Protein AF-K2NUW0-F1 (afdb_monomer)

Organism: NCBI:txid1231190

Solvent-accessible surface area (backbone atoms only — not comparable to full-atom values): 10448 Å² total; per-residue (Å²): 137,86,81,84,81,81,80,78,78,78,76,77,76,72,87,74,73,84,79,44,36,23,33,24,35,34,22,39,35,84,49,99,90,44,66,31,39,37,37,35,30,34,26,73,53,63,48,34,95,58,16,35,25,30,41,38,42,33,52,86,87,50,74,35,29,25,27,47,42,65,50,98,70,89,74,50,40,32,47,43,35,24,36,62,31,72,41,78,84,5,53,86,78,24,41,50,53,40,65,73,78,63,75,59,56,70,69,57,51,50,56,46,50,68,23,27,37,45,44,40,19,45,94,83,71,45,80,52,87,73,67,70,28,74,78,37,75,38,57,49,26,37,34,49,68,38,39,39,56,36,22,54,78,43,30,40,57,41,42,87,51,83,80,49,63,68,52,81,54,82,74,59,67,26,35,57,76,46,66,51,96,58,60,52,78,62,23,33,50

Foldseek 3Di:
DDDDDDDDDDPPPDCPQDKDAQLQWWWWDADPQGIKIKGWAAAPDALDPQARIWMWIDAPVGIFIWDWDADPDDPAIFTFTWEDLADPVCAPPGTDRLQVVPPDDPVVVVVQRVQRGKFQAAPVRDTDRGDRYGPDMHRQKMFSQRNLVCLAPPVSSGYVPPPRHRRHDHRDITGGDDGHPDGDHHGYD

Secondary structure (DSSP, 8-state):
--------------------BGGGEEEEE--TT--EEEEEEEBSS-S-SS-SEEEEEE-SS-EEEEEEEE-SSSS-EEEEEES-TTSGGGTTT-S-BHHHHTT--HHHHHHHHHH-EEEEE-TTSPEE-SPP-TTSBPPSEEE-TTHHHHHHH-GGGGSS-TT---------PEEEEEE-SSPPPPBP-

Radius of gyration: 19.41 Å; Cα contacts (8 Å, |Δi|>4): 425; chains: 1; bounding box: 83×34×37 Å

pLDDT: mean 89.68, std 15.17, range [36.75, 98.81]

Sequence (189 aa):
MVVLLASSGAAAAGEGGLTCPAERAVYRLDSDEGPLEVGFVPSRGRASIASDLYLYLTTVQRTYWFSFSVSNGYSGMTLIPVSDPRAEAARENGPALLLETRRMDEGLINEVLVSLRFYALDEKLGFLFEPPASGMTAPPMVMMPEIGLTLWYEPQALTEDRSADRDPIPRGIFRLTKCLSEARPAAYP

Mean predicted aligned error: 6.74 Å

Nearest PDB structures (foldseek):
  5w51-assembly1_B  TM=3.619E-01  e=7.212E+00  Saccharomyces cerevisiae S288C

Structure (mmCIF, N/CA/C/O backbone):
data_AF-K2NUW0-F1
#
_entry.id   AF-K2NUW0-F1
#
loop_
_atom_site.group_PDB
_atom_site.id
_atom_site.type_symbol
_atom_site.label_atom_id
_atom_site.label_alt_id
_atom_site.label_comp_id
_atom_site.label_asym_id
_atom_site.label_entity_id
_atom_site.label_seq_id
_atom_site.pdbx_PDB_ins_code
_atom_site.Cartn_x
_atom_site.Cartn_y
_atom_site.Cartn_z
_atom_site.occupancy
_atom_site.B_iso_or_equiv
_atom_site.auth_seq_id
_atom_site.auth_comp_id
_atom_site.auth_asym_id
_atom_site.auth_atom_id
_atom_site.pdbx_PDB_model_num
ATOM 1 N N . MET A 1 1 ? -63.164 -10.510 17.941 1.00 43.25 1 MET A N 1
ATOM 2 C CA . MET A 1 1 ? -61.895 -11.262 18.015 1.00 43.25 1 MET A CA 1
ATOM 3 C C . MET A 1 1 ? -60.773 -10.252 17.820 1.00 43.25 1 MET A C 1
ATOM 5 O O . MET A 1 1 ? -60.636 -9.732 16.724 1.00 43.25 1 MET A O 1
ATOM 9 N N . VAL A 1 2 ? -60.107 -9.847 18.903 1.00 36.75 2 VAL A N 1
ATOM 10 C CA . VAL A 1 2 ? -59.060 -8.809 18.893 1.00 36.75 2 VAL A CA 1
ATOM 11 C C . VAL A 1 2 ? -57.720 -9.508 18.698 1.00 36.75 2 VAL A C 1
ATOM 13 O O . VAL A 1 2 ? -57.377 -10.380 19.491 1.00 36.75 2 VAL A O 1
ATOM 16 N N . VAL A 1 3 ? -56.986 -9.158 17.644 1.00 43.03 3 VAL A N 1
ATOM 17 C CA . VAL A 1 3 ? -55.626 -9.657 17.408 1.00 43.03 3 VAL A CA 1
ATOM 18 C C . VAL A 1 3 ? -54.654 -8.578 17.880 1.00 43.03 3 VAL A C 1
ATOM 20 O O . VAL A 1 3 ? -54.551 -7.522 17.261 1.00 43.03 3 VAL A O 1
ATOM 23 N N . LEU A 1 4 ? -53.979 -8.827 19.005 1.00 43.44 4 LEU A N 1
ATOM 24 C CA . LEU A 1 4 ? -52.826 -8.041 19.443 1.00 43.44 4 LEU A CA 1
ATOM 25 C C . LEU A 1 4 ? -51.605 -8.468 18.622 1.00 43.44 4 LEU A C 1
ATOM 27 O O . LEU A 1 4 ? -51.116 -9.586 18.772 1.00 43.44 4 LEU A O 1
ATOM 31 N N . LEU A 1 5 ? -51.106 -7.573 17.772 1.00 48.81 5 LEU A N 1
ATOM 32 C CA . LEU A 1 5 ? -49.791 -7.708 17.154 1.00 48.81 5 LEU A CA 1
ATOM 33 C C . LEU A 1 5 ? -48.755 -7.122 18.117 1.00 48.81 5 LEU A C 1
ATOM 35 O O . LEU A 1 5 ? -48.695 -5.911 18.325 1.00 48.81 5 LEU A O 1
ATOM 39 N N . ALA A 1 6 ? -47.972 -7.999 18.740 1.00 49.16 6 ALA A N 1
ATOM 40 C CA . ALA A 1 6 ? -46.802 -7.616 19.512 1.00 49.16 6 ALA A CA 1
ATOM 41 C C . ALA A 1 6 ? -45.691 -7.179 18.547 1.00 49.16 6 ALA A C 1
ATOM 43 O O . ALA A 1 6 ? -45.128 -7.996 17.821 1.00 49.16 6 ALA A O 1
ATOM 44 N N . SER A 1 7 ? -45.380 -5.885 18.537 1.00 49.28 7 SER A N 1
ATOM 45 C CA . SER A 1 7 ? -44.220 -5.345 17.831 1.00 49.28 7 SER A CA 1
ATOM 46 C C . SER A 1 7 ? -42.958 -5.660 18.632 1.00 49.28 7 SER A C 1
ATOM 48 O O . SER A 1 7 ? -42.633 -4.970 19.597 1.00 49.28 7 SER A O 1
ATOM 50 N N . SER A 1 8 ? -42.246 -6.717 18.253 1.00 50.44 8 SER A N 1
ATOM 51 C CA . SER A 1 8 ? -40.888 -6.964 18.734 1.00 50.44 8 SER A CA 1
ATOM 52 C C . SER A 1 8 ? -39.962 -5.896 18.149 1.00 50.44 8 SER A C 1
ATOM 54 O O . SER A 1 8 ? -39.674 -5.899 16.954 1.00 50.44 8 SER A O 1
ATOM 56 N N . GLY A 1 9 ? -39.525 -4.957 18.988 1.00 43.75 9 GLY A N 1
ATOM 57 C CA . GLY A 1 9 ? -38.481 -4.002 18.638 1.00 43.75 9 GLY A CA 1
ATOM 58 C C . GLY A 1 9 ? -37.179 -4.742 18.352 1.00 43.75 9 GLY A C 1
ATOM 59 O O . GLY A 1 9 ? -36.616 -5.379 19.241 1.00 43.75 9 GLY A O 1
ATOM 60 N N . ALA A 1 10 ? -36.703 -4.659 17.111 1.00 47.41 10 ALA A N 1
ATOM 61 C CA . ALA A 1 10 ? -35.327 -4.988 16.792 1.00 47.41 10 ALA A CA 1
ATOM 62 C C . ALA A 1 10 ? -34.440 -3.954 17.493 1.00 47.41 10 ALA A C 1
ATOM 64 O O . ALA A 1 10 ? -34.464 -2.769 17.158 1.00 47.41 10 ALA A O 1
ATOM 65 N N . ALA A 1 11 ? -33.701 -4.398 18.508 1.00 45.16 11 ALA A N 1
ATOM 66 C CA . ALA A 1 11 ? -32.620 -3.618 19.076 1.00 45.16 11 ALA A CA 1
ATOM 67 C C . ALA A 1 11 ? -31.617 -3.338 17.951 1.00 45.16 11 ALA A C 1
ATOM 69 O O . ALA A 1 11 ? -30.994 -4.260 17.425 1.00 45.16 11 ALA A O 1
ATOM 70 N N . ALA A 1 12 ? -31.500 -2.071 17.557 1.00 43.78 12 ALA A N 1
ATOM 71 C CA . ALA A 1 12 ? -30.399 -1.614 16.733 1.00 43.78 12 ALA A CA 1
ATOM 72 C C . ALA A 1 12 ? -29.106 -1.923 17.498 1.00 43.78 12 ALA A C 1
ATOM 74 O O . ALA A 1 12 ? -28.823 -1.309 18.528 1.00 43.78 12 ALA A O 1
ATOM 75 N N . ALA A 1 13 ? -28.356 -2.920 17.031 1.00 43.59 13 ALA A N 1
ATOM 76 C CA . ALA A 1 13 ? -26.971 -3.085 17.427 1.00 43.59 13 ALA A CA 1
ATOM 77 C C . ALA A 1 13 ? -26.252 -1.804 16.995 1.00 43.59 13 ALA A C 1
ATOM 79 O O . ALA A 1 13 ? -26.152 -1.523 15.803 1.00 43.59 13 ALA A O 1
ATOM 80 N N . GLY A 1 14 ? -25.852 -0.980 17.964 1.00 38.16 14 GLY A N 1
ATOM 81 C CA . GLY A 1 14 ? -25.071 0.215 17.684 1.00 38.16 14 GLY A CA 1
ATOM 82 C C . GLY A 1 14 ? -23.795 -0.169 16.941 1.00 38.16 14 GLY A C 1
ATOM 83 O O . GLY A 1 14 ? -23.121 -1.125 17.330 1.00 38.16 14 GLY A O 1
ATOM 84 N N . GLU A 1 15 ? -23.482 0.573 15.880 1.00 44.72 15 GLU A N 1
ATOM 85 C CA . GLU A 1 15 ? -22.201 0.545 15.173 1.00 44.72 15 GLU A CA 1
ATOM 86 C C . GLU A 1 15 ? -21.086 0.997 16.129 1.00 44.72 15 GLU A C 1
ATOM 88 O O . GLU A 1 15 ? -20.627 2.135 16.112 1.00 44.72 15 GLU A O 1
ATOM 93 N N . GLY A 1 16 ? -20.664 0.111 17.029 1.00 49.59 16 GLY A N 1
ATOM 94 C CA . GLY A 1 16 ? -19.374 0.237 17.686 1.00 49.59 16 GLY A CA 1
ATOM 95 C C . GLY A 1 16 ? -18.311 -0.071 16.643 1.00 49.59 16 GLY A C 1
ATOM 96 O O . GLY A 1 16 ? -18.069 -1.243 16.355 1.00 49.59 16 GLY A O 1
ATOM 97 N N . GLY A 1 17 ? -17.736 0.968 16.034 1.00 70.94 17 GLY A N 1
ATOM 98 C CA . GLY A 1 17 ? -16.669 0.820 15.050 1.00 70.94 17 GLY A CA 1
ATOM 99 C C . GLY A 1 17 ? -15.535 -0.046 15.601 1.00 70.94 17 GLY A C 1
ATOM 100 O O . GLY A 1 17 ? -15.110 0.117 16.749 1.00 70.94 17 GLY A O 1
ATOM 101 N N . LEU A 1 18 ? -15.054 -0.998 14.797 1.00 88.56 18 LEU A N 1
ATOM 102 C CA . LEU A 1 18 ? -13.839 -1.745 15.118 1.00 88.56 18 LEU A CA 1
ATOM 103 C C . LEU A 1 18 ? -12.699 -0.747 15.344 1.00 88.56 18 LEU A C 1
ATOM 105 O O . LEU A 1 18 ? -12.436 0.097 14.495 1.00 88.56 18 LEU A O 1
ATOM 109 N N . THR A 1 19 ? -12.015 -0.857 16.481 1.00 93.88 19 THR A N 1
ATOM 110 C CA . THR A 1 19 ? -10.859 -0.020 16.810 1.00 93.88 19 THR A CA 1
ATOM 111 C C . THR A 1 19 ? -9.715 -0.881 17.327 1.00 93.88 19 THR A C 1
ATOM 113 O O . THR A 1 19 ? -9.902 -1.776 18.156 1.00 93.88 19 THR A O 1
ATOM 116 N N . CYS A 1 20 ? -8.521 -0.645 16.798 1.00 97.44 20 CYS A N 1
ATOM 117 C CA . CYS A 1 20 ? -7.287 -1.294 17.215 1.00 97.44 20 CYS A CA 1
ATOM 118 C C . CYS A 1 20 ? -6.076 -0.457 16.796 1.00 97.44 20 CYS A C 1
ATOM 120 O O . CYS A 1 20 ? -6.223 0.463 15.991 1.00 97.44 20 CYS A O 1
ATOM 122 N N . PRO A 1 21 ? -4.879 -0.777 17.313 1.00 98.44 21 PRO A N 1
ATOM 123 C CA . PRO A 1 21 ? -3.634 -0.270 16.755 1.00 98.44 21 PRO A CA 1
ATOM 124 C C . PRO A 1 21 ? -3.490 -0.599 15.261 1.00 98.44 21 PRO A C 1
ATOM 126 O O . PRO A 1 21 ? -3.925 -1.669 14.820 1.00 98.44 21 PRO A O 1
ATOM 129 N N . ALA A 1 22 ? -2.878 0.303 14.496 1.00 98.38 22 ALA A N 1
ATOM 130 C CA . ALA A 1 22 ? -2.705 0.188 13.050 1.00 98.38 22 ALA A CA 1
ATOM 131 C C . ALA A 1 22 ? -2.061 -1.145 12.639 1.00 98.38 22 ALA A C 1
ATOM 133 O O . ALA A 1 22 ? -2.564 -1.827 11.753 1.00 98.38 22 ALA A O 1
ATOM 134 N N . GLU A 1 23 ? -1.032 -1.608 13.342 1.00 98.44 23 GLU A N 1
ATOM 135 C CA . GLU A 1 23 ? -0.325 -2.867 13.070 1.00 98.44 23 GLU A CA 1
ATOM 136 C C . GLU A 1 23 ? -1.179 -4.142 13.220 1.00 98.44 23 GLU A C 1
ATOM 138 O O . GLU A 1 23 ? -0.747 -5.243 12.869 1.00 98.44 23 GLU A O 1
ATOM 143 N N . ARG A 1 24 ? -2.401 -4.010 13.747 1.00 98.69 24 ARG A N 1
ATOM 144 C CA . ARG A 1 24 ? -3.381 -5.094 13.904 1.00 98.69 24 ARG A CA 1
ATOM 145 C C . ARG A 1 24 ? -4.562 -4.968 12.945 1.00 98.69 24 ARG A C 1
ATOM 147 O O . ARG A 1 24 ? -5.430 -5.842 12.946 1.00 98.69 24 ARG A O 1
ATOM 154 N N . ALA A 1 25 ? -4.628 -3.897 12.165 1.00 98.56 25 ALA A N 1
ATOM 155 C CA . ALA A 1 25 ? -5.755 -3.599 11.303 1.00 98.56 25 ALA A CA 1
ATOM 156 C C . ALA A 1 25 ? -5.748 -4.452 10.028 1.00 98.56 25 ALA A C 1
ATOM 158 O O . ALA A 1 25 ? -4.710 -4.663 9.393 1.00 98.56 25 ALA A O 1
ATOM 159 N N . VAL A 1 26 ? -6.933 -4.927 9.647 1.00 98.56 26 VAL A N 1
ATOM 160 C CA . VAL A 1 26 ? -7.183 -5.623 8.384 1.00 98.56 26 VAL A CA 1
ATOM 161 C C . VAL A 1 26 ? -8.339 -4.940 7.674 1.00 98.56 26 VAL A C 1
ATOM 163 O O . VAL A 1 26 ? -9.478 -4.913 8.159 1.00 98.56 26 VAL A O 1
ATOM 166 N N . TYR A 1 27 ? -8.033 -4.406 6.502 1.00 98.62 27 TYR A N 1
ATOM 167 C CA . TYR A 1 27 ? -8.972 -3.706 5.653 1.00 98.62 27 TYR A CA 1
ATOM 168 C C . TYR A 1 27 ? -9.345 -4.558 4.460 1.00 98.62 27 TYR A C 1
ATOM 170 O O . TYR A 1 27 ? -8.492 -5.250 3.908 1.00 98.62 27 TYR A O 1
ATOM 178 N N . ARG A 1 28 ? -10.605 -4.486 4.037 1.00 98.12 28 ARG A N 1
ATOM 179 C CA . ARG A 1 28 ? -11.078 -5.231 2.870 1.00 98.12 28 ARG A CA 1
ATOM 180 C C . ARG A 1 28 ? -11.863 -4.345 1.921 1.00 98.12 28 ARG A C 1
ATOM 182 O O . ARG A 1 28 ? -12.530 -3.401 2.349 1.00 98.12 28 ARG A O 1
ATOM 189 N N . LEU A 1 29 ? -11.765 -4.687 0.645 1.00 97.38 29 LEU A N 1
ATOM 190 C CA . LEU A 1 29 ? -12.597 -4.184 -0.437 1.00 97.38 29 LEU A CA 1
ATOM 191 C C . LEU A 1 29 ? -13.042 -5.395 -1.256 1.00 97.38 29 LEU A C 1
ATOM 193 O O . LEU A 1 29 ? -12.203 -6.142 -1.757 1.00 97.38 29 LEU A O 1
ATOM 197 N N . ASP A 1 30 ? -14.349 -5.601 -1.368 1.00 94.38 30 ASP A N 1
ATOM 198 C CA . ASP A 1 30 ? -14.883 -6.648 -2.233 1.00 94.38 30 ASP A CA 1
ATOM 199 C C . ASP A 1 30 ? -14.779 -6.210 -3.701 1.00 94.38 30 ASP A C 1
ATOM 201 O O . ASP A 1 30 ? -15.009 -5.044 -4.034 1.00 94.38 30 ASP A O 1
ATOM 205 N N . SER A 1 31 ? -14.416 -7.147 -4.576 1.00 92.31 31 SER A N 1
ATOM 206 C CA . SER A 1 31 ? -14.362 -6.950 -6.025 1.00 92.31 31 SER A CA 1
ATOM 207 C C . SER A 1 31 ? -14.942 -8.162 -6.747 1.00 92.31 31 SER A C 1
ATOM 209 O O . SER A 1 31 ? -15.069 -9.235 -6.151 1.00 92.31 31 SER A O 1
ATOM 211 N N . ASP A 1 32 ? -15.254 -8.001 -8.032 1.00 89.06 32 ASP A N 1
ATOM 212 C CA . ASP A 1 32 ? -15.805 -9.076 -8.864 1.00 89.06 32 ASP A CA 1
ATOM 213 C C . ASP A 1 32 ? -14.844 -10.270 -9.002 1.00 89.06 32 ASP A C 1
ATOM 215 O O . ASP A 1 32 ? -15.286 -11.409 -9.146 1.00 89.06 32 ASP A O 1
ATOM 219 N N . GLU A 1 33 ? -13.531 -10.030 -8.922 1.00 87.69 33 GLU A N 1
ATOM 220 C CA . GLU A 1 33 ? -12.507 -11.077 -9.031 1.00 87.69 33 GLU A CA 1
ATOM 221 C C . GLU A 1 33 ? -12.228 -11.770 -7.689 1.00 87.69 33 GLU A C 1
ATOM 223 O O . GLU A 1 33 ? -11.743 -12.902 -7.654 1.00 87.69 33 GLU A O 1
ATOM 228 N N . GLY A 1 34 ? -12.565 -11.119 -6.575 1.00 90.94 34 GLY A N 1
ATOM 229 C CA . GLY A 1 34 ? -12.348 -11.626 -5.226 1.00 90.94 34 GLY A CA 1
ATOM 230 C C . GLY A 1 34 ? -12.068 -10.518 -4.208 1.00 90.94 34 GLY A C 1
ATOM 231 O O . GLY A 1 34 ? -11.953 -9.341 -4.557 1.00 90.94 34 GLY A O 1
ATOM 232 N N . PRO A 1 35 ? -11.972 -10.862 -2.916 1.00 93.75 35 PRO A N 1
ATOM 233 C CA . PRO A 1 35 ? -11.705 -9.874 -1.886 1.00 93.75 35 PRO A CA 1
ATOM 234 C C . PRO A 1 35 ? -10.257 -9.386 -1.958 1.00 93.75 35 PRO A C 1
ATOM 236 O O . PRO A 1 35 ? -9.320 -10.184 -1.979 1.00 93.75 35 PRO A O 1
ATOM 2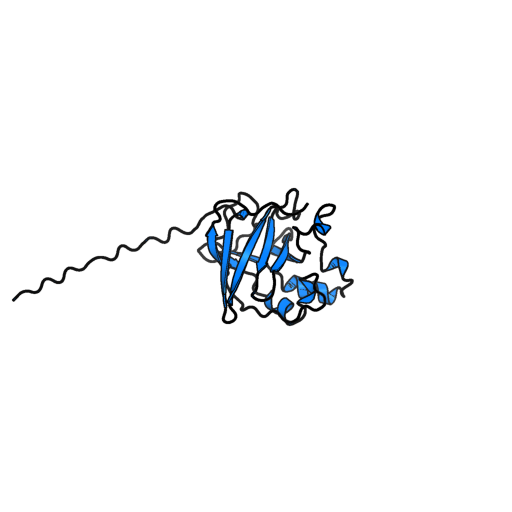39 N N . LEU A 1 36 ? -10.088 -8.071 -1.906 1.00 98.06 36 LEU A N 1
ATOM 240 C CA . LEU A 1 36 ? -8.797 -7.413 -1.759 1.00 98.06 36 LEU A CA 1
ATOM 241 C C . LEU A 1 36 ? -8.550 -7.117 -0.283 1.00 98.06 36 LEU A C 1
ATOM 243 O O . LEU A 1 36 ? -9.480 -6.763 0.449 1.00 98.06 36 LEU A O 1
ATOM 247 N N . GLU A 1 37 ? -7.301 -7.230 0.157 1.00 98.56 37 GLU A N 1
ATOM 248 C CA . GLU A 1 37 ? -6.925 -7.005 1.552 1.00 98.56 37 GLU A CA 1
ATOM 249 C C . GLU A 1 37 ? -5.778 -6.007 1.666 1.00 98.56 37 GLU A C 1
ATOM 251 O O . GLU A 1 37 ? -4.773 -6.115 0.967 1.00 98.56 37 GLU A O 1
ATOM 256 N N . VAL A 1 38 ? -5.912 -5.068 2.597 1.00 98.81 38 VAL A N 1
ATOM 257 C CA . VAL A 1 38 ? -4.826 -4.189 3.027 1.00 98.81 38 VAL A CA 1
ATOM 258 C C . VAL A 1 38 ? -4.576 -4.387 4.508 1.00 98.81 38 VAL A C 1
ATOM 260 O O . VAL A 1 38 ? -5.500 -4.581 5.299 1.00 98.81 38 VAL A O 1
ATOM 263 N N . GLY A 1 39 ? 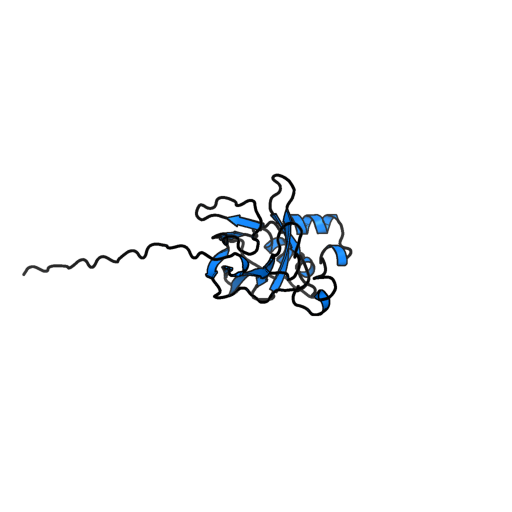-3.320 -4.292 4.909 1.00 98.62 39 GLY A N 1
ATOM 264 C CA . GLY A 1 39 ? -2.973 -4.155 6.310 1.00 98.62 39 GLY A CA 1
ATOM 265 C C . GLY A 1 39 ? -1.533 -3.726 6.480 1.00 98.62 39 GLY A C 1
ATOM 266 O O . GLY A 1 39 ? -0.857 -3.340 5.525 1.00 98.62 39 GLY A O 1
ATOM 267 N N . PHE A 1 40 ? -1.075 -3.819 7.721 1.00 98.56 40 PHE A N 1
ATOM 268 C CA . PHE A 1 40 ? 0.221 -3.298 8.114 1.00 98.56 40 PHE A CA 1
ATOM 269 C C . PHE A 1 40 ? 1.091 -4.365 8.770 1.00 98.56 40 PHE A C 1
ATOM 271 O O . PHE A 1 40 ? 0.589 -5.310 9.385 1.00 98.56 40 PHE A O 1
ATOM 278 N N . VAL A 1 41 ? 2.405 -4.219 8.620 1.00 98.50 41 VAL A N 1
ATOM 279 C CA . VAL A 1 41 ? 3.413 -5.064 9.267 1.00 98.50 41 VAL A CA 1
A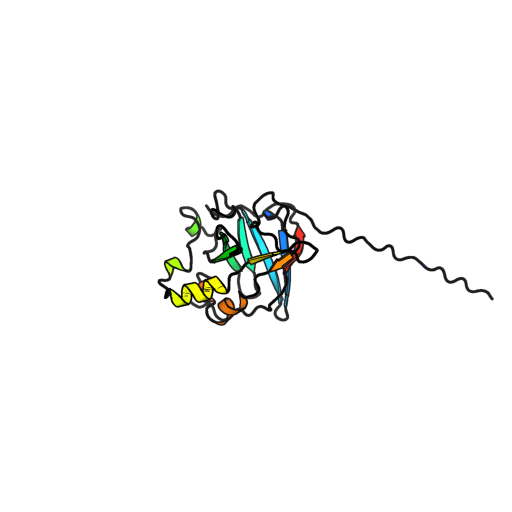TOM 280 C C . VAL A 1 41 ? 4.481 -4.168 9.893 1.00 98.50 41 VAL A C 1
ATOM 282 O O . VAL A 1 41 ? 5.056 -3.354 9.171 1.00 98.50 41 VAL A O 1
ATOM 285 N N . PRO A 1 42 ? 4.780 -4.310 11.197 1.00 98.25 42 PRO A N 1
ATOM 286 C CA . PRO A 1 42 ? 5.878 -3.581 11.828 1.00 98.25 42 PRO A CA 1
ATOM 287 C C . PRO A 1 42 ? 7.237 -3.913 11.210 1.00 98.25 42 PRO A C 1
ATOM 289 O O . PRO A 1 42 ? 7.478 -5.062 10.846 1.00 98.25 42 PRO A O 1
ATOM 292 N N . SER A 1 43 ? 8.145 -2.945 11.147 1.00 97.44 43 SER A N 1
ATOM 293 C CA . SER A 1 43 ? 9.587 -3.183 10.975 1.00 97.44 43 SER A CA 1
ATOM 294 C C . SER A 1 43 ? 10.225 -3.451 12.343 1.00 97.44 43 SER A C 1
ATOM 296 O O . SER A 1 43 ? 9.734 -2.944 13.352 1.00 97.44 43 SER A O 1
ATOM 298 N N . ARG A 1 44 ? 11.324 -4.212 12.429 1.00 95.56 44 ARG A N 1
ATOM 299 C CA . ARG A 1 44 ? 12.092 -4.309 13.694 1.00 95.56 44 ARG A CA 1
ATOM 300 C C . ARG A 1 44 ? 12.967 -3.066 13.920 1.00 95.56 44 ARG A C 1
ATOM 302 O O . ARG A 1 44 ? 13.309 -2.758 15.058 1.00 95.56 44 ARG A O 1
ATOM 309 N N . GLY A 1 45 ? 13.319 -2.364 12.848 1.00 89.88 45 GLY A N 1
ATOM 310 C CA . GLY A 1 45 ? 13.888 -1.025 12.796 1.00 89.88 45 GLY A CA 1
ATOM 311 C C . GLY A 1 45 ? 12.844 0.005 12.355 1.00 89.88 45 GLY A C 1
ATOM 312 O O . GLY A 1 45 ? 11.773 0.109 12.946 1.00 89.88 45 GLY A O 1
ATOM 313 N N . ARG A 1 46 ? 13.152 0.794 11.320 1.00 87.69 46 ARG A N 1
ATOM 314 C CA . ARG A 1 46 ? 12.195 1.718 10.689 1.00 87.69 46 ARG A CA 1
ATOM 315 C C . ARG A 1 46 ? 11.960 1.319 9.237 1.00 87.69 46 ARG A C 1
ATOM 317 O O . ARG A 1 46 ? 12.922 1.231 8.481 1.00 87.69 46 ARG A O 1
ATOM 324 N N . ALA A 1 47 ? 10.690 1.201 8.849 1.00 94.56 47 ALA A N 1
ATOM 325 C CA . ALA A 1 47 ? 10.293 1.016 7.453 1.00 94.56 47 ALA A CA 1
ATOM 326 C C . ALA A 1 47 ? 10.569 2.271 6.602 1.00 94.56 47 ALA A C 1
ATOM 328 O O . ALA A 1 47 ? 10.895 2.184 5.422 1.00 94.56 47 ALA A O 1
ATOM 329 N N . SER A 1 48 ? 10.427 3.456 7.200 1.00 94.62 48 SER A N 1
ATOM 330 C CA . SER A 1 48 ? 10.730 4.751 6.587 1.00 94.62 48 SER A CA 1
ATOM 331 C C . SER A 1 48 ? 10.915 5.827 7.664 1.00 94.62 48 SER A C 1
ATOM 333 O O . SER A 1 48 ? 10.740 5.584 8.860 1.00 94.62 48 SER A O 1
ATOM 335 N N . ILE A 1 49 ? 11.231 7.059 7.254 1.00 92.00 49 ILE A N 1
ATOM 336 C CA . ILE A 1 49 ? 11.181 8.202 8.176 1.00 92.00 49 ILE A CA 1
ATOM 337 C C . ILE A 1 49 ? 9.745 8.534 8.613 1.00 92.00 49 ILE A C 1
ATOM 339 O O . ILE A 1 49 ? 9.562 9.057 9.711 1.00 92.00 49 ILE A O 1
ATOM 343 N N . ALA A 1 50 ? 8.757 8.209 7.773 1.00 93.31 50 ALA A N 1
ATOM 344 C CA . ALA A 1 50 ? 7.356 8.576 7.937 1.00 93.31 50 ALA A CA 1
ATOM 345 C C . ALA A 1 50 ? 6.588 7.605 8.847 1.00 93.31 50 ALA A C 1
ATOM 347 O O . ALA A 1 50 ? 5.727 8.025 9.607 1.00 93.31 50 ALA A O 1
ATOM 348 N N . SER A 1 51 ? 6.900 6.311 8.774 1.00 95.69 51 SER A N 1
ATOM 349 C CA . SER A 1 51 ? 6.249 5.256 9.552 1.00 95.69 51 SER A CA 1
ATOM 350 C C . SER A 1 51 ? 7.206 4.091 9.812 1.00 95.69 51 SER A C 1
ATOM 352 O O . SER A 1 51 ? 8.097 3.803 9.005 1.00 95.69 51 SER A O 1
ATOM 354 N N . ASP A 1 52 ? 7.008 3.416 10.942 1.00 97.44 52 ASP A N 1
ATOM 355 C CA . ASP A 1 52 ? 7.635 2.143 11.296 1.00 97.44 52 ASP A CA 1
ATOM 356 C C . ASP A 1 52 ? 6.861 0.919 10.763 1.00 97.44 52 ASP A C 1
ATOM 358 O O . ASP A 1 52 ? 7.286 -0.216 10.981 1.00 97.44 52 ASP A O 1
ATOM 362 N N . LEU A 1 53 ? 5.765 1.137 10.029 1.00 98.44 53 LEU A N 1
ATOM 363 C CA . LEU A 1 53 ? 4.958 0.105 9.382 1.00 98.44 53 LEU A CA 1
ATOM 364 C C . LEU A 1 53 ? 5.219 0.041 7.873 1.00 98.44 53 LEU A C 1
ATOM 366 O O . LEU A 1 53 ? 5.271 1.062 7.184 1.00 98.44 53 LEU A O 1
ATOM 370 N N . TYR A 1 54 ? 5.273 -1.179 7.344 1.00 98.75 54 TYR A N 1
ATOM 371 C CA . TYR A 1 54 ? 5.032 -1.447 5.929 1.00 98.75 54 TYR A CA 1
ATOM 372 C C . TYR A 1 54 ? 3.538 -1.653 5.688 1.00 98.75 54 TYR A C 1
ATOM 374 O O . TYR A 1 54 ? 2.857 -2.282 6.502 1.00 98.75 54 TYR A O 1
ATOM 382 N N . LEU A 1 55 ? 3.040 -1.182 4.547 1.00 98.81 55 LEU A N 1
ATOM 383 C CA . LEU A 1 55 ? 1.717 -1.535 4.037 1.00 98.81 55 LEU A CA 1
ATOM 384 C C . LEU A 1 55 ? 1.849 -2.736 3.099 1.00 98.81 55 LEU A C 1
ATOM 386 O O . LEU A 1 55 ? 2.736 -2.756 2.244 1.00 98.81 55 LEU A O 1
ATOM 390 N N . TYR A 1 56 ? 0.939 -3.702 3.221 1.00 98.81 56 TYR A N 1
ATOM 391 C CA . TYR A 1 56 ? 0.712 -4.699 2.176 1.00 98.81 56 TYR A CA 1
ATOM 392 C C . TYR A 1 56 ? -0.648 -4.502 1.516 1.00 98.81 56 TYR A C 1
ATOM 394 O O . TYR A 1 56 ? -1.628 -4.172 2.185 1.00 98.81 56 TYR A O 1
ATOM 402 N N . LEU A 1 57 ? -0.699 -4.760 0.213 1.00 98.69 57 LEU A N 1
ATOM 403 C CA . LEU A 1 57 ? -1.924 -4.933 -0.562 1.00 98.69 57 LEU A CA 1
ATOM 404 C C . LEU A 1 57 ? -1.903 -6.343 -1.142 1.00 98.69 57 LEU A C 1
ATOM 406 O O . LEU A 1 57 ? -1.003 -6.673 -1.904 1.00 98.69 57 LEU A O 1
ATOM 410 N N . THR A 1 58 ? -2.880 -7.170 -0.788 1.00 98.50 58 THR A N 1
ATOM 411 C CA . THR A 1 58 ? -3.075 -8.492 -1.389 1.00 98.50 58 THR A CA 1
ATOM 412 C C . THR A 1 58 ? -4.256 -8.443 -2.342 1.00 98.50 58 THR A C 1
ATOM 414 O O . THR A 1 58 ? -5.377 -8.129 -1.935 1.00 98.50 58 THR A O 1
ATOM 417 N N . THR A 1 59 ? -3.979 -8.751 -3.602 1.00 97.38 59 THR A N 1
ATOM 418 C CA . THR A 1 59 ? -4.965 -8.992 -4.653 1.00 97.38 59 THR A CA 1
ATOM 419 C C . THR A 1 59 ? -5.215 -10.492 -4.791 1.00 97.38 59 THR A C 1
ATOM 421 O O . THR A 1 59 ? -4.662 -11.311 -4.051 1.00 97.38 59 THR A O 1
ATOM 424 N N . VAL A 1 60 ? -6.038 -10.873 -5.766 1.00 94.00 60 VAL A N 1
ATOM 425 C CA . VAL A 1 60 ? -6.227 -12.283 -6.131 1.00 94.00 60 VAL A CA 1
ATOM 426 C C . VAL A 1 60 ? -4.987 -12.891 -6.786 1.00 94.00 60 VAL A C 1
ATOM 428 O O . VAL A 1 60 ? -4.8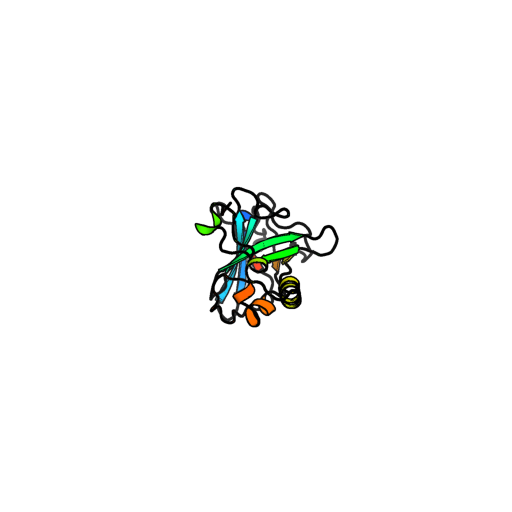29 -14.111 -6.762 1.00 94.00 60 VAL A O 1
ATOM 431 N N . GLN A 1 61 ? -4.100 -12.063 -7.349 1.00 94.75 61 GLN A N 1
ATOM 432 C CA . GLN A 1 61 ? -2.898 -12.532 -8.032 1.00 94.75 61 GLN A CA 1
ATOM 433 C C . GLN A 1 61 ? -1.670 -12.541 -7.124 1.00 94.75 61 GLN A C 1
ATOM 435 O O . GLN A 1 61 ? -0.878 -13.483 -7.193 1.00 94.75 61 GLN A O 1
ATOM 440 N N . ARG A 1 62 ? -1.464 -11.496 -6.308 1.00 96.19 62 ARG A N 1
ATOM 441 C CA . ARG A 1 62 ? -0.231 -11.347 -5.521 1.00 96.19 62 ARG A CA 1
ATOM 442 C C . ARG A 1 62 ? -0.345 -10.373 -4.351 1.00 96.19 62 ARG A C 1
ATOM 444 O O . ARG A 1 62 ? -1.335 -9.672 -4.173 1.00 96.19 62 ARG A O 1
ATOM 451 N N . THR A 1 63 ? 0.720 -10.321 -3.556 1.00 98.25 63 THR A N 1
ATOM 452 C CA . THR A 1 63 ? 0.900 -9.322 -2.500 1.00 98.25 63 THR A CA 1
ATOM 453 C C . THR A 1 63 ? 1.970 -8.313 -2.906 1.00 98.25 63 THR A C 1
ATOM 455 O O . THR A 1 63 ? 3.082 -8.689 -3.277 1.00 98.25 63 THR A O 1
ATOM 458 N N . TYR A 1 64 ? 1.632 -7.035 -2.787 1.00 98.62 64 TYR A N 1
ATOM 459 C CA . TYR A 1 64 ? 2.504 -5.887 -3.001 1.00 98.62 64 TYR A CA 1
ATOM 460 C C . TYR A 1 64 ? 2.868 -5.248 -1.664 1.00 98.62 64 TYR A C 1
ATOM 462 O O . TYR A 1 64 ? 2.053 -5.254 -0.737 1.00 98.62 64 TYR A O 1
ATOM 470 N N . TRP A 1 65 ? 4.066 -4.673 -1.579 1.00 98.75 65 TRP A N 1
ATOM 471 C CA . TRP A 1 65 ? 4.605 -4.087 -0.354 1.00 98.75 65 TRP A CA 1
ATOM 472 C C . TRP A 1 65 ? 5.034 -2.648 -0.571 1.00 98.75 65 TRP A C 1
ATOM 474 O O . TRP A 1 65 ? 5.597 -2.299 -1.610 1.00 98.75 65 TRP A O 1
ATOM 484 N N . PHE A 1 66 ? 4.782 -1.817 0.435 1.00 98.69 66 PHE A N 1
ATOM 485 C CA . PHE A 1 66 ? 5.065 -0.394 0.366 1.00 98.69 66 PHE A CA 1
ATOM 486 C C . PHE A 1 66 ? 5.596 0.140 1.689 1.00 98.69 66 PHE A C 1
ATOM 488 O O . PHE A 1 66 ? 5.143 -0.259 2.764 1.00 98.69 66 PHE A O 1
ATOM 495 N N . SER A 1 67 ? 6.512 1.098 1.601 1.00 98.00 67 SER A N 1
ATOM 496 C CA . SER A 1 67 ? 6.812 2.022 2.693 1.00 98.00 67 SER A CA 1
ATOM 497 C C . SER A 1 67 ? 6.096 3.357 2.469 1.00 98.00 67 SER A C 1
ATOM 499 O O . SER A 1 67 ? 5.615 3.655 1.371 1.00 98.00 67 SER A O 1
ATOM 501 N N . PHE A 1 68 ? 5.996 4.164 3.524 1.00 96.69 68 PHE A N 1
ATOM 502 C CA . PHE A 1 68 ? 5.379 5.484 3.455 1.00 96.69 68 PHE A CA 1
ATOM 503 C C . PHE A 1 68 ? 6.411 6.571 3.160 1.00 96.69 68 PHE A C 1
ATOM 505 O O . PHE A 1 68 ? 7.496 6.609 3.737 1.00 96.69 68 PHE A O 1
ATOM 512 N N . SER A 1 69 ? 6.025 7.514 2.309 1.00 94.00 69 SER A N 1
ATOM 513 C CA . SER A 1 69 ? 6.702 8.792 2.142 1.00 94.00 69 SER A CA 1
ATOM 514 C C . SER A 1 69 ? 5.696 9.919 2.334 1.00 94.00 69 SER A C 1
ATOM 516 O O . SER A 1 69 ? 4.577 9.867 1.818 1.00 94.00 69 SER A O 1
ATOM 518 N N . VAL A 1 70 ? 6.093 10.939 3.088 1.00 90.19 70 VAL A N 1
ATOM 519 C CA . VAL A 1 70 ? 5.303 12.151 3.304 1.00 90.19 70 VAL A CA 1
ATOM 520 C C . VAL A 1 70 ? 6.101 13.349 2.826 1.00 90.19 70 VAL A C 1
ATOM 522 O O . VAL A 1 70 ? 7.302 13.460 3.067 1.00 90.19 70 VAL A O 1
ATOM 525 N N . SER A 1 71 ? 5.432 14.257 2.126 1.00 78.56 71 SER A N 1
ATOM 526 C CA . SER A 1 71 ? 6.014 15.559 1.822 1.00 78.56 71 SER A CA 1
ATOM 527 C C . SER A 1 71 ? 5.783 16.483 3.012 1.00 78.56 71 SER A C 1
ATOM 529 O O . SER A 1 71 ? 4.665 16.552 3.518 1.00 78.56 71 SER A O 1
ATOM 531 N N . ASN A 1 72 ? 6.815 17.214 3.439 1.00 60.94 72 ASN A N 1
ATOM 532 C CA . ASN A 1 72 ? 6.698 18.239 4.479 1.00 60.94 72 ASN A CA 1
ATOM 533 C C . ASN A 1 72 ? 5.800 19.389 3.971 1.00 60.94 72 ASN A C 1
ATOM 535 O O . ASN A 1 72 ? 6.291 20.352 3.385 1.00 60.94 72 ASN A O 1
ATOM 539 N N . GLY A 1 73 ? 4.478 19.264 4.124 1.00 63.28 73 GLY A N 1
ATOM 540 C CA . GLY A 1 73 ? 3.487 20.219 3.621 1.00 63.28 73 GLY A CA 1
ATOM 541 C C . GLY A 1 73 ? 2.137 19.568 3.289 1.00 63.28 73 GLY A C 1
ATOM 542 O O . GLY A 1 73 ? 1.727 18.604 3.921 1.00 63.28 73 GLY A O 1
ATOM 543 N N . TYR A 1 74 ? 1.441 20.088 2.272 1.00 61.06 74 TYR A N 1
ATOM 544 C CA . TYR A 1 74 ? 0.091 19.648 1.865 1.00 61.06 74 TYR A CA 1
ATOM 545 C C . TYR A 1 74 ? 0.069 18.488 0.850 1.00 61.06 74 TYR A C 1
ATOM 547 O O . TYR A 1 74 ? -0.990 18.141 0.333 1.00 61.06 74 TYR A O 1
ATOM 555 N N . SER A 1 75 ? 1.218 17.889 0.522 1.00 62.22 75 SER A N 1
ATOM 556 C CA . SER A 1 75 ? 1.343 16.963 -0.621 1.00 62.22 75 SER A CA 1
ATOM 557 C C . SER A 1 75 ? 0.897 15.517 -0.342 1.00 62.22 75 SER A C 1
ATOM 559 O O . SER A 1 75 ? 1.093 14.652 -1.197 1.00 62.22 75 SER A O 1
ATOM 561 N N . GLY A 1 76 ? 0.276 15.253 0.813 1.00 83.31 76 GLY A N 1
ATOM 562 C CA . GLY A 1 76 ? -0.302 13.955 1.177 1.00 83.31 76 GLY A CA 1
ATOM 563 C C . GLY A 1 76 ? 0.721 12.834 1.398 1.00 83.31 76 GLY A C 1
ATOM 564 O O . GLY A 1 76 ? 1.933 13.056 1.391 1.00 83.31 76 GLY A O 1
ATOM 565 N N . MET A 1 77 ? 0.204 11.619 1.597 1.00 93.25 77 MET A N 1
ATOM 566 C CA . MET A 1 77 ? 0.994 10.398 1.767 1.00 93.25 77 MET A CA 1
ATOM 567 C C . MET A 1 77 ? 1.146 9.677 0.423 1.00 93.25 77 MET A C 1
ATOM 569 O O . MET A 1 77 ? 0.174 9.495 -0.317 1.00 93.25 77 MET A O 1
ATOM 573 N N . THR A 1 78 ? 2.363 9.242 0.119 1.00 95.38 78 THR A N 1
ATOM 574 C CA . THR A 1 78 ? 2.692 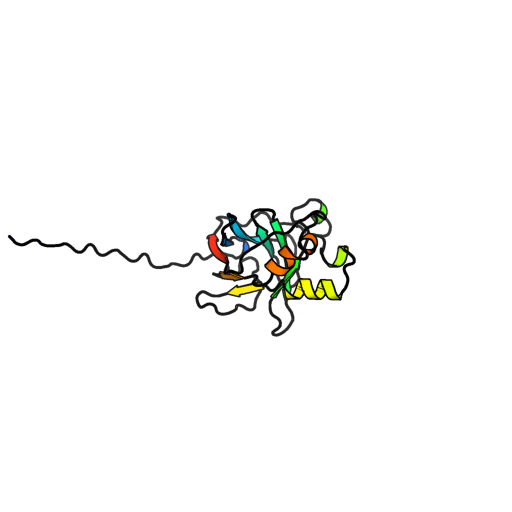8.435 -1.060 1.00 95.38 78 THR A CA 1
ATOM 575 C C . THR A 1 78 ? 3.238 7.088 -0.612 1.00 95.38 78 THR A C 1
ATOM 577 O O . THR A 1 78 ? 4.025 7.013 0.331 1.00 95.38 78 THR A O 1
ATOM 580 N N . LEU A 1 79 ? 2.835 6.029 -1.303 1.00 97.62 79 LEU A N 1
ATOM 581 C CA . LEU A 1 79 ? 3.388 4.694 -1.139 1.00 97.62 79 LEU A CA 1
ATOM 582 C C . LEU A 1 79 ? 4.606 4.530 -2.043 1.00 97.62 79 LEU A C 1
ATOM 584 O O . LEU A 1 79 ? 4.534 4.778 -3.246 1.00 97.62 79 LEU A O 1
ATOM 588 N N . ILE A 1 80 ? 5.719 4.095 -1.464 1.00 97.12 80 ILE A N 1
ATOM 589 C CA . ILE A 1 80 ? 6.935 3.755 -2.201 1.00 97.12 80 ILE A CA 1
ATOM 590 C C . ILE A 1 80 ? 7.003 2.232 -2.297 1.00 97.12 80 ILE A C 1
ATOM 592 O O . ILE A 1 80 ? 7.021 1.578 -1.253 1.00 97.12 80 ILE A O 1
ATOM 596 N N . PRO A 1 81 ? 7.010 1.645 -3.505 1.00 97.88 81 PRO A N 1
ATOM 597 C CA . PRO A 1 81 ? 7.000 0.200 -3.649 1.00 97.88 81 PRO A CA 1
ATOM 598 C C . PRO A 1 81 ? 8.354 -0.393 -3.257 1.00 97.88 81 PRO A C 1
ATOM 600 O O . PRO A 1 81 ? 9.417 0.086 -3.672 1.00 97.88 81 PRO A O 1
ATOM 603 N N . VAL A 1 82 ? 8.297 -1.461 -2.468 1.00 98.19 82 VAL A N 1
ATOM 604 C CA . VAL A 1 82 ? 9.464 -2.178 -1.952 1.00 98.19 82 VAL A CA 1
ATOM 605 C C . VAL A 1 82 ? 9.336 -3.682 -2.207 1.00 98.19 82 VAL A C 1
ATOM 607 O O . VAL A 1 82 ? 8.238 -4.186 -2.443 1.00 98.19 82 VAL A O 1
ATOM 610 N N . SER A 1 83 ? 10.452 -4.415 -2.189 1.00 97.88 83 SER A N 1
ATOM 611 C CA . SER A 1 83 ? 10.426 -5.889 -2.175 1.00 97.88 83 SER A CA 1
ATOM 612 C C . SER A 1 83 ? 9.742 -6.431 -0.909 1.00 97.88 83 SER A C 1
ATOM 614 O O . SER A 1 83 ? 9.519 -5.672 0.034 1.00 97.88 83 SER A O 1
ATOM 616 N N . ASP A 1 84 ? 9.439 -7.738 -0.832 1.00 98.06 84 ASP A N 1
ATOM 617 C CA . ASP A 1 84 ? 8.846 -8.309 0.395 1.00 98.06 84 ASP A CA 1
ATOM 618 C C . ASP A 1 84 ? 9.795 -8.077 1.592 1.00 98.06 84 ASP A C 1
ATOM 620 O O . ASP A 1 84 ? 10.897 -8.637 1.621 1.00 98.06 84 ASP A O 1
ATOM 624 N N . PRO A 1 85 ? 9.397 -7.276 2.601 1.00 98.12 85 PRO A N 1
ATOM 625 C CA . PRO A 1 85 ? 10.258 -6.925 3.726 1.00 98.12 85 PRO A CA 1
ATOM 626 C C . PRO A 1 85 ? 10.493 -8.103 4.674 1.00 98.12 85 PRO A C 1
ATOM 628 O O . PRO A 1 85 ? 11.301 -8.017 5.592 1.00 98.12 85 PRO A O 1
ATOM 631 N N . ARG A 1 86 ? 9.793 -9.224 4.491 1.00 97.44 86 ARG A N 1
ATOM 632 C CA . ARG A 1 86 ? 9.963 -10.443 5.290 1.00 97.44 86 ARG A CA 1
ATOM 633 C C . ARG A 1 86 ? 10.873 -11.459 4.605 1.00 97.44 86 ARG A C 1
ATOM 635 O O . ARG A 1 86 ? 11.203 -12.469 5.224 1.00 97.44 86 ARG A O 1
ATOM 642 N N . ALA A 1 87 ? 11.254 -11.228 3.348 1.00 97.19 87 ALA A N 1
ATOM 643 C CA . ALA A 1 87 ? 12.169 -12.104 2.631 1.00 97.19 87 ALA A CA 1
ATOM 644 C C . ALA A 1 87 ? 13.563 -12.087 3.277 1.00 97.19 87 ALA A C 1
ATOM 646 O O . ALA A 1 87 ? 14.006 -11.066 3.800 1.00 97.19 87 ALA A O 1
ATOM 647 N N . GLU A 1 88 ? 14.296 -13.201 3.193 1.00 95.62 88 GLU A N 1
ATOM 648 C CA . GLU A 1 88 ? 15.651 -13.290 3.763 1.00 95.62 88 GLU A CA 1
ATOM 649 C C . GLU A 1 88 ? 16.608 -12.265 3.132 1.00 95.62 88 GLU A C 1
ATOM 651 O O . GLU A 1 88 ? 17.477 -11.732 3.815 1.00 95.62 88 GLU A O 1
ATOM 656 N N . ALA A 1 89 ? 16.404 -11.914 1.857 1.00 94.81 89 ALA A N 1
ATOM 657 C CA . ALA A 1 89 ? 17.173 -10.873 1.177 1.00 94.81 89 ALA A CA 1
ATOM 658 C C . ALA A 1 89 ? 17.039 -9.486 1.839 1.00 94.81 89 ALA A C 1
ATOM 660 O O . ALA A 1 89 ? 17.963 -8.681 1.750 1.00 94.81 89 ALA A O 1
ATOM 661 N N . ALA A 1 90 ? 15.929 -9.219 2.539 1.00 96.31 90 ALA A N 1
ATOM 662 C CA . ALA A 1 90 ? 15.704 -7.967 3.256 1.00 96.31 90 ALA A CA 1
ATOM 663 C C . ALA A 1 90 ? 16.390 -7.925 4.633 1.00 96.31 90 ALA A C 1
ATOM 665 O O . ALA A 1 90 ? 16.419 -6.880 5.274 1.00 96.31 90 ALA A O 1
ATOM 666 N N . ARG A 1 91 ? 16.948 -9.043 5.115 1.00 94.94 91 ARG A N 1
ATOM 667 C CA . ARG A 1 91 ? 17.428 -9.174 6.497 1.00 94.94 91 ARG A CA 1
ATOM 668 C C . ARG A 1 91 ? 18.548 -8.212 6.870 1.00 94.94 91 ARG A C 1
ATOM 670 O O . ARG A 1 91 ? 18.570 -7.722 7.994 1.00 94.94 91 ARG A O 1
ATOM 677 N N . GLU A 1 92 ? 19.499 -8.008 5.967 1.00 91.44 92 GLU A N 1
ATOM 678 C CA . GLU A 1 92 ? 20.700 -7.220 6.254 1.00 91.44 92 GLU A CA 1
ATOM 679 C C . GLU A 1 92 ? 20.468 -5.723 6.034 1.00 91.44 92 GLU A C 1
ATOM 681 O O . GLU A 1 92 ? 20.850 -4.912 6.872 1.00 91.44 92 GLU A O 1
ATOM 686 N N . ASN A 1 93 ? 19.808 -5.364 4.929 1.00 90.88 93 ASN A N 1
ATOM 687 C CA . ASN A 1 93 ? 19.726 -3.980 4.453 1.00 90.88 93 ASN A CA 1
ATOM 688 C C . ASN A 1 93 ? 18.290 -3.441 4.351 1.00 90.88 93 ASN A C 1
ATOM 690 O O . ASN A 1 93 ? 18.089 -2.325 3.878 1.00 90.88 93 ASN A O 1
ATOM 694 N N . GLY A 1 94 ? 17.293 -4.213 4.784 1.00 95.25 94 GLY A N 1
ATOM 695 C CA . GLY A 1 94 ? 15.890 -3.935 4.499 1.00 95.25 94 GLY A CA 1
ATOM 696 C C . GLY A 1 94 ? 15.480 -4.313 3.072 1.00 95.25 94 GLY A C 1
ATOM 697 O O . GLY A 1 94 ? 16.306 -4.777 2.279 1.00 95.25 94 GLY A O 1
ATOM 698 N N . PRO A 1 95 ? 14.187 -4.164 2.737 1.00 97.25 95 PRO A N 1
ATOM 699 C CA . PRO A 1 95 ? 13.692 -4.432 1.394 1.00 97.25 95 PRO A CA 1
ATOM 700 C C . PRO A 1 95 ? 14.264 -3.441 0.372 1.00 97.25 95 PRO A C 1
ATOM 702 O O . PRO A 1 95 ? 14.514 -2.274 0.671 1.00 97.25 95 PRO A O 1
ATOM 705 N N . ALA A 1 96 ? 14.422 -3.895 -0.868 1.00 95.56 96 ALA A N 1
ATOM 706 C CA . ALA A 1 96 ? 14.877 -3.062 -1.970 1.00 95.56 96 ALA A CA 1
ATOM 707 C C . ALA A 1 96 ? 13.799 -2.053 -2.392 1.00 95.56 96 ALA A C 1
ATOM 709 O O . ALA A 1 96 ? 12.632 -2.415 -2.546 1.00 95.56 96 ALA A O 1
ATOM 710 N N . LEU A 1 97 ? 14.201 -0.808 -2.668 1.00 94.56 97 LEU A N 1
ATOM 711 C CA . LEU A 1 97 ? 13.344 0.199 -3.300 1.00 94.56 97 LEU A CA 1
ATOM 712 C C . LEU A 1 97 ? 13.176 -0.147 -4.789 1.00 94.56 97 LEU A C 1
ATOM 714 O O . LEU A 1 97 ? 14.133 -0.106 -5.572 1.00 94.56 97 LEU A O 1
ATOM 718 N N . LEU A 1 98 ? 11.962 -0.526 -5.199 1.00 94.88 98 LEU A N 1
ATOM 719 C CA . LEU A 1 98 ? 11.747 -1.129 -6.521 1.00 94.88 98 LEU A CA 1
ATOM 720 C C . LEU A 1 98 ? 11.908 -0.133 -7.674 1.00 94.88 98 LEU A C 1
ATOM 722 O O . LEU A 1 98 ? 12.348 -0.530 -8.750 1.00 94.88 98 LEU A O 1
ATOM 726 N N . LEU A 1 99 ? 11.610 1.150 -7.455 1.00 91.38 99 LEU A N 1
ATOM 727 C CA . LEU A 1 99 ? 11.755 2.180 -8.492 1.00 91.38 99 LEU A CA 1
ATOM 728 C C . LEU A 1 99 ? 13.219 2.585 -8.714 1.00 91.38 99 LEU A C 1
ATOM 730 O O . LEU A 1 99 ? 13.616 2.851 -9.845 1.00 91.38 99 LEU A O 1
ATOM 734 N N . GLU A 1 100 ? 14.048 2.568 -7.667 1.00 85.12 100 GLU A N 1
ATOM 735 C CA . GLU A 1 100 ? 15.470 2.932 -7.768 1.00 85.12 100 GLU A CA 1
ATOM 736 C C . GLU A 1 100 ? 16.301 1.819 -8.417 1.00 85.12 100 GLU A C 1
ATOM 738 O O . GLU A 1 100 ? 17.173 2.059 -9.254 1.00 85.12 100 GLU A O 1
ATOM 743 N N . THR A 1 101 ? 16.009 0.567 -8.067 1.00 76.62 101 THR A N 1
ATOM 744 C CA . THR A 1 101 ? 16.802 -0.591 -8.508 1.00 76.62 101 THR A CA 1
ATOM 745 C C . THR A 1 101 ? 16.606 -0.955 -9.980 1.00 76.62 101 THR A C 1
ATOM 747 O O . THR A 1 101 ? 17.422 -1.682 -10.553 1.00 76.62 101 THR A O 1
ATOM 750 N N . ARG A 1 102 ? 15.553 -0.446 -10.628 1.00 72.69 102 ARG A N 1
ATOM 751 C CA . ARG A 1 102 ? 15.162 -0.853 -11.987 1.00 72.69 102 ARG A CA 1
ATOM 752 C C . ARG A 1 102 ? 15.720 -0.002 -13.115 1.00 72.69 102 ARG A C 1
ATOM 754 O O . ARG A 1 102 ? 15.530 -0.383 -14.266 1.00 72.69 102 ARG A O 1
ATOM 761 N N . ARG A 1 103 ? 16.423 1.098 -12.817 1.00 72.12 103 ARG A N 1
ATOM 762 C CA . ARG A 1 103 ? 16.879 2.068 -13.836 1.00 72.12 103 ARG A CA 1
ATOM 763 C C . ARG A 1 103 ? 15.736 2.502 -14.765 1.00 72.12 103 ARG A C 1
ATOM 765 O O . ARG A 1 103 ? 15.906 2.552 -15.982 1.00 72.12 103 ARG A O 1
ATOM 772 N N . MET A 1 104 ? 14.558 2.732 -14.189 1.00 78.38 104 MET A N 1
ATOM 773 C CA . MET A 1 104 ? 13.410 3.241 -14.935 1.00 78.38 104 MET A CA 1
ATOM 774 C C . MET A 1 104 ? 13.665 4.690 -15.354 1.00 78.38 104 MET A C 1
ATOM 776 O O . MET A 1 104 ? 14.426 5.405 -14.702 1.00 78.38 104 MET A O 1
ATOM 780 N N . ASP A 1 105 ? 13.029 5.103 -16.448 1.00 87.25 105 ASP A N 1
ATOM 781 C CA . ASP A 1 105 ? 13.013 6.504 -16.860 1.00 87.25 105 ASP A CA 1
ATOM 782 C C . ASP A 1 105 ? 12.373 7.381 -15.769 1.00 87.25 105 ASP A C 1
ATOM 784 O O . ASP A 1 105 ? 11.391 6.980 -15.140 1.00 87.25 105 ASP A O 1
ATOM 788 N N . GLU A 1 106 ? 12.920 8.577 -15.537 1.00 87.06 106 GLU A N 1
ATOM 789 C CA . GLU A 1 106 ? 12.428 9.484 -14.491 1.00 87.06 106 GLU A CA 1
ATOM 790 C C . GLU A 1 106 ? 10.975 9.920 -14.729 1.00 87.06 106 GLU A C 1
ATOM 792 O O . GLU A 1 106 ? 10.215 10.081 -13.772 1.00 87.06 106 GLU A O 1
ATOM 797 N N . GLY A 1 107 ? 10.563 10.086 -15.989 1.00 88.25 107 GLY A N 1
ATOM 798 C CA . GLY A 1 107 ? 9.179 10.381 -16.351 1.00 88.25 107 GLY A CA 1
ATOM 799 C C . GLY A 1 107 ? 8.245 9.259 -15.912 1.00 88.25 107 GLY A C 1
ATOM 800 O O . GLY A 1 107 ? 7.262 9.513 -15.217 1.00 88.25 107 GLY A O 1
ATOM 801 N N . LEU A 1 108 ? 8.619 8.014 -16.206 1.00 88.19 108 LEU A N 1
ATOM 802 C CA . LEU A 1 108 ? 7.854 6.835 -15.800 1.00 88.19 108 LEU A CA 1
ATOM 803 C C . LEU A 1 108 ? 7.799 6.666 -14.273 1.00 88.19 108 LEU A C 1
ATOM 805 O O . LEU A 1 108 ? 6.748 6.348 -13.722 1.00 88.19 108 LEU A O 1
ATOM 809 N N . ILE A 1 109 ? 8.907 6.917 -13.566 1.00 91.19 109 ILE A N 1
ATOM 810 C CA . ILE A 1 109 ? 8.930 6.899 -12.093 1.00 91.19 109 ILE A CA 1
ATOM 811 C C . ILE A 1 109 ? 7.921 7.908 -11.534 1.00 91.19 109 ILE A C 1
ATOM 813 O O . ILE A 1 109 ? 7.161 7.580 -10.621 1.00 91.19 109 ILE A O 1
ATOM 817 N N . ASN A 1 110 ? 7.883 9.121 -12.086 1.00 90.56 110 ASN A N 1
ATOM 818 C CA . ASN A 1 110 ? 6.945 10.151 -11.649 1.00 90.56 110 ASN A CA 1
ATOM 819 C C . ASN A 1 110 ? 5.488 9.761 -11.927 1.00 90.56 110 ASN A C 1
ATOM 821 O O . ASN A 1 110 ? 4.637 9.954 -11.058 1.00 90.56 110 ASN A O 1
ATOM 825 N N . GLU A 1 111 ? 5.198 9.178 -13.091 1.00 90.62 111 GLU A N 1
ATOM 826 C CA . GLU A 1 111 ? 3.863 8.666 -13.421 1.00 90.62 111 GLU A CA 1
ATOM 827 C C . GLU A 1 111 ? 3.408 7.591 -12.427 1.00 90.62 111 GLU A C 1
ATOM 829 O O . GLU A 1 111 ? 2.305 7.683 -11.875 1.00 90.62 111 GLU A O 1
ATOM 834 N N . VAL A 1 112 ? 4.285 6.629 -12.115 1.00 94.06 112 VAL A N 1
ATOM 835 C CA . VAL A 1 112 ? 4.015 5.607 -11.098 1.00 94.06 112 VAL A CA 1
ATOM 836 C C . VAL A 1 112 ? 3.739 6.270 -9.749 1.00 94.06 112 VAL A C 1
ATOM 838 O O . VAL A 1 112 ? 2.671 6.058 -9.178 1.00 94.06 112 VAL A O 1
ATOM 841 N N . LEU A 1 113 ? 4.629 7.131 -9.249 1.00 93.50 113 LEU A N 1
ATOM 842 C CA . LEU A 1 113 ? 4.491 7.757 -7.927 1.00 93.50 113 LEU A CA 1
ATOM 843 C C . LEU A 1 113 ? 3.223 8.612 -7.782 1.00 93.50 113 LEU A C 1
ATOM 845 O O . LEU A 1 113 ? 2.630 8.652 -6.702 1.00 93.50 113 LEU A O 1
ATOM 849 N N . VAL A 1 114 ? 2.773 9.273 -8.852 1.00 91.81 114 VAL A N 1
ATOM 850 C CA . VAL A 1 114 ? 1.513 10.035 -8.848 1.00 91.81 114 VAL A CA 1
ATOM 851 C C . VAL A 1 114 ? 0.304 9.121 -8.641 1.00 91.81 114 VAL A C 1
ATOM 853 O O . VAL A 1 114 ? -0.655 9.532 -7.989 1.00 91.81 114 VAL A O 1
ATOM 856 N N . SER A 1 115 ? 0.356 7.880 -9.125 1.00 95.06 115 SER A N 1
ATOM 857 C CA . SER A 1 115 ? -0.720 6.899 -8.941 1.00 95.06 115 SER A CA 1
ATOM 858 C C . SER A 1 115 ? -0.731 6.235 -7.552 1.00 95.06 115 SER A C 1
ATOM 860 O O . SER A 1 115 ? -1.744 5.683 -7.122 1.00 95.06 115 SER A O 1
ATOM 862 N N . LEU A 1 116 ? 0.377 6.314 -6.810 1.00 96.38 116 LEU A N 1
ATOM 863 C CA . LEU A 1 116 ? 0.577 5.619 -5.533 1.00 96.38 116 LEU A CA 1
ATOM 864 C C . LEU A 1 116 ? 0.203 6.473 -4.313 1.00 96.38 116 LEU A C 1
ATOM 866 O O . LEU A 1 116 ? 0.823 6.385 -3.252 1.00 96.38 116 LEU A O 1
ATOM 870 N N . ARG A 1 117 ? -0.819 7.324 -4.437 1.00 95.19 117 ARG A N 1
ATOM 871 C CA . ARG A 1 117 ? -1.326 8.104 -3.299 1.00 95.19 117 ARG A CA 1
ATOM 872 C C . ARG A 1 117 ? -2.066 7.214 -2.316 1.00 95.19 117 ARG A C 1
ATOM 874 O O . ARG A 1 117 ? -2.860 6.368 -2.717 1.00 95.19 117 ARG A O 1
ATOM 881 N N . PHE A 1 118 ? -1.834 7.459 -1.032 1.00 96.75 118 PHE A N 1
ATOM 882 C CA . PHE A 1 118 ? -2.543 6.813 0.062 1.00 96.75 118 PHE A CA 1
ATOM 883 C C . PHE A 1 118 ? -3.343 7.841 0.847 1.00 96.75 118 PHE A C 1
ATOM 885 O O . PHE A 1 118 ? -2.829 8.897 1.220 1.00 96.75 118 PHE A O 1
ATOM 892 N N . TYR A 1 119 ? -4.593 7.505 1.135 1.00 96.31 119 TYR A N 1
ATOM 893 C CA . TYR A 1 119 ? -5.467 8.308 1.972 1.00 96.31 119 TYR A CA 1
ATOM 894 C C . TYR A 1 119 ? -5.955 7.477 3.148 1.00 96.31 119 TYR A C 1
ATOM 896 O O . TYR A 1 119 ? -6.607 6.454 2.957 1.00 96.31 119 TYR A O 1
ATOM 904 N N . ALA A 1 120 ? -5.666 7.942 4.360 1.00 96.19 120 ALA A N 1
ATOM 905 C CA . ALA A 1 120 ? -6.339 7.492 5.566 1.00 96.19 120 ALA A CA 1
ATOM 906 C C . ALA A 1 120 ? -7.542 8.404 5.821 1.00 96.19 120 ALA A C 1
ATOM 908 O O . ALA A 1 120 ? -7.436 9.623 5.680 1.00 96.19 120 ALA A O 1
ATOM 909 N N . LEU A 1 121 ? -8.680 7.813 6.173 1.00 96.38 121 LEU A N 1
ATOM 910 C CA . LEU A 1 121 ? -9.943 8.518 6.343 1.00 96.38 121 LEU A CA 1
ATOM 911 C C . LEU A 1 121 ? -10.555 8.206 7.709 1.00 96.38 121 LEU A C 1
ATOM 913 O O . LEU A 1 121 ? -10.546 7.052 8.146 1.00 96.38 121 LEU A O 1
ATOM 917 N N . ASP A 1 122 ? -11.119 9.226 8.351 1.00 95.19 122 ASP A N 1
ATOM 918 C CA . ASP A 1 122 ? -11.975 9.062 9.526 1.00 95.19 122 ASP A CA 1
ATOM 919 C C . ASP A 1 122 ? -13.384 8.565 9.148 1.00 95.19 122 ASP A C 1
ATOM 921 O O . ASP A 1 122 ? -13.729 8.438 7.973 1.00 95.19 122 ASP A O 1
ATOM 925 N N . GLU A 1 123 ? -14.235 8.298 10.142 1.00 93.94 123 GLU A N 1
ATOM 926 C CA . GLU A 1 123 ? -15.608 7.796 9.945 1.00 93.94 123 GLU A CA 1
ATOM 927 C C . GLU A 1 123 ? -16.505 8.733 9.114 1.00 93.94 123 GLU A C 1
ATOM 929 O O . GLU A 1 123 ? -17.505 8.293 8.547 1.00 93.94 123 GLU A O 1
ATOM 934 N N . LYS A 1 124 ? -16.149 10.018 9.011 1.00 95.62 124 LYS A N 1
ATOM 935 C CA . LYS A 1 124 ? -16.870 11.054 8.259 1.00 95.62 124 LYS A CA 1
ATOM 936 C C . LYS A 1 124 ? -16.252 11.319 6.885 1.00 95.62 124 LYS A C 1
ATOM 938 O O . LYS A 1 124 ? -16.644 12.286 6.234 1.00 95.62 124 LYS A O 1
ATOM 943 N N . LEU A 1 125 ? -15.324 10.467 6.438 1.00 94.94 125 LEU A N 1
ATOM 944 C CA . LEU A 1 125 ? -14.560 10.624 5.195 1.00 94.94 125 LEU A CA 1
ATOM 945 C C . LEU A 1 125 ? -13.637 11.856 5.199 1.00 94.94 125 LEU A C 1
ATOM 947 O O . LEU A 1 125 ? -13.246 12.345 4.139 1.00 94.94 125 LEU A O 1
ATOM 951 N N . GLY A 1 126 ? -13.276 12.357 6.381 1.00 95.12 126 GLY A N 1
ATOM 952 C CA . GLY A 1 126 ? -12.241 13.367 6.550 1.00 95.12 126 GLY A CA 1
ATOM 953 C C . GLY A 1 126 ? -10.852 12.759 6.369 1.00 95.12 126 GLY A C 1
ATOM 954 O O . GLY A 1 126 ? -10.579 11.670 6.870 1.00 95.12 126 GLY A O 1
ATOM 955 N N . PHE A 1 127 ? -9.966 13.460 5.659 1.00 93.25 127 PHE A N 1
ATOM 956 C CA . PHE A 1 127 ? -8.586 13.016 5.459 1.00 93.25 127 PHE A CA 1
ATOM 957 C C . PHE A 1 127 ? -7.763 13.155 6.738 1.00 93.25 127 PHE A C 1
ATOM 959 O O . PHE A 1 127 ? -7.709 14.223 7.348 1.00 93.25 127 PHE A O 1
ATOM 966 N N . LEU A 1 128 ? -7.078 12.074 7.098 1.00 92.38 128 LEU A N 1
ATOM 967 C CA . LEU A 1 128 ? -6.031 12.065 8.108 1.00 92.38 128 LEU A CA 1
ATOM 968 C C . LEU A 1 128 ? -4.687 12.344 7.426 1.00 92.38 128 LEU A C 1
ATOM 970 O O . LEU A 1 128 ? -4.434 11.872 6.317 1.00 92.38 128 LEU A O 1
ATOM 974 N N . PHE A 1 129 ? -3.836 13.129 8.085 1.00 87.81 129 PHE A N 1
ATOM 975 C CA . PHE A 1 129 ? -2.589 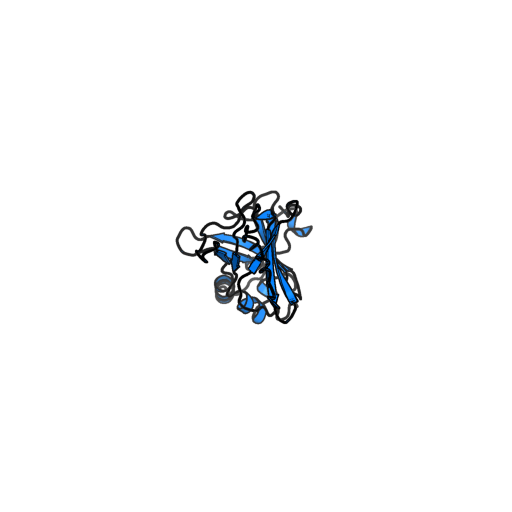13.631 7.492 1.00 87.81 129 PHE A CA 1
ATOM 976 C C . PHE A 1 129 ? -1.349 12.836 7.898 1.00 87.81 129 PHE A C 1
ATOM 978 O O . PHE A 1 129 ? -0.340 12.894 7.199 1.00 87.81 129 PHE A O 1
ATOM 985 N N . GLU A 1 130 ? -1.434 12.085 8.995 1.00 89.69 130 GLU A N 1
ATOM 986 C CA . GLU A 1 130 ? -0.336 11.254 9.479 1.00 89.69 130 GLU A CA 1
ATOM 987 C C . GLU A 1 130 ? -0.442 9.837 8.902 1.00 89.69 130 GLU A C 1
ATOM 989 O O . GLU A 1 130 ? -1.538 9.257 8.898 1.00 89.69 130 GLU A O 1
ATOM 994 N N . PRO A 1 131 ? 0.674 9.248 8.438 1.00 93.00 131 PRO A N 1
ATOM 995 C CA . PRO A 1 131 ? 0.698 7.850 8.049 1.00 93.00 131 PRO A CA 1
ATOM 996 C C . PRO A 1 131 ? 0.431 6.958 9.270 1.00 93.00 131 PRO A C 1
ATOM 998 O O . PRO A 1 131 ? 0.844 7.289 10.383 1.00 93.00 131 PRO A O 1
ATOM 1001 N N . PRO A 1 132 ? -0.229 5.802 9.089 1.00 96.12 132 PRO A N 1
ATOM 1002 C CA . PRO A 1 132 ? -0.383 4.832 10.165 1.00 96.12 132 PRO A CA 1
ATOM 1003 C C . PRO A 1 132 ? 0.983 4.401 10.711 1.00 96.12 132 PRO A C 1
ATOM 1005 O O . PRO A 1 132 ? 1.870 4.056 9.930 1.00 96.12 132 PRO A O 1
ATOM 1008 N N . ALA A 1 133 ? 1.139 4.387 12.034 1.00 96.81 133 ALA A N 1
ATOM 1009 C CA . ALA A 1 133 ? 2.340 3.928 12.736 1.00 96.81 133 ALA A CA 1
ATOM 1010 C C . ALA A 1 133 ? 1.963 3.023 13.920 1.00 96.81 133 ALA A C 1
ATOM 1012 O O . ALA A 1 133 ? 0.812 3.044 14.374 1.00 96.81 133 ALA A O 1
ATOM 1013 N N . SER A 1 134 ? 2.909 2.222 14.417 1.00 97.19 134 SER A N 1
ATOM 1014 C CA . SER A 1 134 ? 2.633 1.264 15.496 1.00 97.19 134 SER A CA 1
ATOM 1015 C C . SER A 1 134 ? 2.060 1.951 16.736 1.00 97.19 134 SER A C 1
ATOM 1017 O O . SER A 1 134 ? 2.528 3.009 17.162 1.00 97.19 134 SER A O 1
ATOM 1019 N N . GLY A 1 135 ? 1.039 1.347 17.342 1.00 97.12 135 GLY A N 1
ATOM 1020 C CA . GLY A 1 135 ? 0.376 1.873 18.536 1.00 97.12 135 GLY A CA 1
ATOM 1021 C C . GLY A 1 135 ? -0.589 3.036 18.280 1.00 97.12 135 GLY A C 1
ATOM 1022 O O . GLY A 1 135 ? -1.391 3.348 19.163 1.00 97.12 135 GLY A O 1
ATOM 1023 N N . MET A 1 136 ? -0.580 3.651 17.091 1.00 96.94 136 MET A N 1
ATOM 1024 C CA . MET A 1 136 ? -1.613 4.612 16.699 1.00 96.94 136 MET A CA 1
ATOM 1025 C C . MET A 1 136 ? -2.919 3.890 16.384 1.00 96.94 136 MET A C 1
ATOM 1027 O O . MET A 1 136 ? -2.915 2.783 15.848 1.00 96.94 136 MET A O 1
ATOM 1031 N N . THR A 1 137 ? -4.049 4.535 16.665 1.00 97.56 137 THR A N 1
ATOM 1032 C CA . THR A 1 137 ? -5.360 4.020 16.261 1.00 97.56 137 THR A CA 1
ATOM 1033 C C . THR A 1 137 ? -5.419 3.861 14.744 1.00 97.56 137 THR A C 1
ATOM 1035 O O . THR A 1 137 ? -5.128 4.795 13.997 1.00 97.56 137 THR A O 1
ATOM 1038 N N . ALA A 1 138 ? -5.826 2.678 14.298 1.00 98.12 138 ALA A N 1
ATOM 1039 C CA . ALA A 1 138 ? -6.062 2.372 12.902 1.00 98.12 138 ALA A CA 1
ATOM 1040 C C . ALA A 1 138 ? -7.124 3.322 12.317 1.00 98.12 138 ALA A C 1
ATOM 1042 O O . ALA A 1 138 ? -8.207 3.443 12.900 1.00 98.12 138 ALA A O 1
ATOM 1043 N N . PRO A 1 139 ? -6.871 3.962 11.160 1.00 97.38 139 PRO A N 1
ATOM 1044 C CA . PRO A 1 139 ? -7.917 4.671 10.435 1.00 97.38 139 PRO A CA 1
ATOM 1045 C C . PRO A 1 139 ? -9.105 3.735 10.170 1.00 97.38 139 PRO A C 1
ATOM 1047 O O . PRO A 1 139 ? -8.869 2.581 9.811 1.00 97.38 139 PRO A O 1
ATOM 1050 N N . PRO A 1 140 ? -10.364 4.180 10.297 1.00 97.75 140 PRO A N 1
ATOM 1051 C CA . PRO A 1 140 ? -11.531 3.368 9.938 1.00 97.75 140 PRO A CA 1
ATOM 1052 C C . PRO A 1 140 ? -11.547 2.941 8.465 1.00 97.75 140 PRO A C 1
ATOM 1054 O O . PRO A 1 140 ? -12.078 1.885 8.108 1.00 97.75 140 PRO A O 1
ATOM 1057 N N . MET A 1 141 ? -10.981 3.778 7.596 1.00 98.19 141 MET A N 1
ATOM 1058 C CA . MET A 1 141 ? -10.998 3.600 6.150 1.00 98.19 141 MET A CA 1
ATOM 1059 C C . MET A 1 141 ? -9.664 4.022 5.539 1.00 98.19 141 MET A C 1
ATOM 1061 O O . MET A 1 141 ? -9.038 4.985 5.986 1.00 98.19 141 MET A O 1
ATOM 1065 N N . VAL A 1 142 ? -9.249 3.313 4.491 1.00 98.25 142 VAL A N 1
ATOM 1066 C CA . VAL A 1 142 ? -8.070 3.662 3.692 1.00 98.25 142 VAL A CA 1
ATOM 1067 C C . VAL A 1 142 ? -8.377 3.574 2.198 1.00 98.25 142 VAL A C 1
ATOM 1069 O O . VAL A 1 142 ? -9.258 2.824 1.770 1.00 98.25 142 VAL A O 1
ATOM 1072 N N . MET A 1 143 ? -7.660 4.347 1.387 1.00 97.19 143 MET A N 1
ATOM 1073 C CA . MET A 1 143 ? -7.792 4.348 -0.069 1.00 97.19 143 MET A CA 1
ATOM 1074 C C . MET A 1 143 ? -6.436 4.459 -0.752 1.00 97.19 143 MET A C 1
ATOM 1076 O O . MET A 1 143 ? -5.558 5.190 -0.300 1.00 97.19 143 MET A O 1
ATOM 1080 N N . MET A 1 144 ? -6.332 3.800 -1.903 1.00 97.38 144 MET A N 1
ATOM 1081 C CA . MET A 1 144 ? -5.271 3.992 -2.890 1.00 97.38 144 MET A CA 1
ATOM 1082 C C . MET A 1 144 ? -5.955 4.204 -4.246 1.00 97.38 144 MET A C 1
ATOM 1084 O O . MET A 1 144 ? -6.102 3.259 -5.016 1.00 97.38 144 MET A O 1
ATOM 1088 N N . PRO A 1 145 ? -6.510 5.401 -4.508 1.00 94.19 145 PRO A N 1
ATOM 1089 C CA . PRO A 1 145 ? -7.514 5.592 -5.559 1.00 94.19 145 PRO A CA 1
ATOM 1090 C C . PRO A 1 145 ? -6.996 5.324 -6.974 1.00 94.19 145 PRO A C 1
ATOM 1092 O O . PRO A 1 145 ? -7.780 4.956 -7.847 1.00 94.19 145 PRO A O 1
ATOM 1095 N N . GLU A 1 146 ? -5.696 5.510 -7.194 1.00 95.81 146 GLU A N 1
ATOM 1096 C CA . GLU A 1 146 ? -5.084 5.449 -8.521 1.00 95.81 146 GLU A CA 1
ATOM 1097 C C . GLU A 1 146 ? -4.113 4.275 -8.693 1.00 95.81 146 GLU A C 1
ATOM 1099 O O . GLU A 1 146 ? -3.586 4.087 -9.785 1.00 95.81 146 GLU A O 1
ATOM 1104 N N . ILE A 1 147 ? -3.918 3.421 -7.678 1.00 96.81 147 ILE A N 1
ATOM 1105 C CA . ILE A 1 147 ? -2.948 2.313 -7.766 1.00 96.81 147 ILE A CA 1
ATOM 1106 C C . ILE A 1 147 ? -3.292 1.319 -8.886 1.00 96.81 147 ILE A C 1
ATOM 1108 O O . ILE A 1 147 ? -2.393 0.753 -9.505 1.00 96.81 147 ILE A O 1
ATOM 1112 N N . GLY A 1 148 ? -4.583 1.173 -9.210 1.00 96.12 148 GLY A N 1
ATOM 1113 C CA . GLY A 1 148 ? -5.051 0.364 -10.336 1.00 96.12 148 GLY A CA 1
ATOM 1114 C C . GLY A 1 148 ? -4.474 0.799 -11.688 1.00 96.12 148 GLY A C 1
ATOM 1115 O O . GLY A 1 148 ? -4.315 -0.042 -12.565 1.00 96.12 148 GLY A O 1
ATOM 1116 N N . LEU A 1 149 ? -4.092 2.074 -11.860 1.00 95.50 149 LEU A N 1
ATOM 1117 C CA . LEU A 1 149 ? -3.414 2.537 -13.077 1.00 95.50 149 LEU A CA 1
ATOM 1118 C C . LEU A 1 149 ? -2.041 1.878 -13.222 1.00 95.50 149 LEU A C 1
ATOM 1120 O O . LEU A 1 149 ? -1.747 1.308 -14.272 1.00 95.50 149 LEU A O 1
ATOM 1124 N N . THR A 1 150 ? -1.225 1.900 -12.164 1.00 96.69 150 THR A N 1
ATOM 1125 C CA . THR A 1 150 ? 0.085 1.239 -12.202 1.00 96.69 150 THR A CA 1
ATOM 1126 C C . THR A 1 150 ? -0.073 -0.270 -12.317 1.00 96.69 150 THR A C 1
ATOM 1128 O O . THR A 1 150 ? 0.615 -0.879 -13.122 1.00 96.69 150 THR A O 1
ATOM 1131 N N . LEU A 1 151 ? -1.017 -0.884 -11.603 1.00 96.94 151 LEU A N 1
ATOM 1132 C CA . LEU A 1 151 ? -1.246 -2.329 -11.709 1.00 96.94 151 LEU A CA 1
ATOM 1133 C C . LEU A 1 151 ? -1.715 -2.780 -13.105 1.00 96.94 151 LEU A C 1
ATOM 1135 O O . LEU A 1 151 ? -1.552 -3.946 -13.462 1.00 96.94 151 LEU A O 1
ATOM 1139 N N . TRP A 1 152 ? -2.278 -1.873 -13.907 1.00 95.94 152 TRP A N 1
ATOM 1140 C CA . TRP A 1 152 ? -2.714 -2.161 -15.271 1.00 95.94 152 TRP A CA 1
ATOM 1141 C C . TRP A 1 152 ? -1.632 -1.917 -16.329 1.00 95.94 152 TRP A C 1
ATOM 1143 O O . TRP A 1 152 ? -1.505 -2.702 -17.270 1.00 95.94 152 TRP A O 1
ATOM 1153 N N . TYR A 1 153 ? -0.889 -0.815 -16.223 1.00 94.50 153 TYR A N 1
ATOM 1154 C CA . TYR A 1 153 ? 0.083 -0.423 -17.249 1.00 94.50 153 TYR A CA 1
ATOM 1155 C C . TYR A 1 153 ? 1.515 -0.843 -16.910 1.00 94.50 153 TYR A C 1
ATOM 1157 O O . TYR A 1 153 ? 2.267 -1.203 -17.808 1.00 94.50 153 TYR A O 1
ATOM 1165 N N . GLU A 1 154 ? 1.877 -0.842 -15.628 1.00 94.56 154 GLU A N 1
ATOM 1166 C CA . GLU A 1 154 ? 3.243 -1.052 -15.144 1.00 94.56 154 GLU A CA 1
ATOM 1167 C C . GLU A 1 154 ? 3.293 -1.933 -13.870 1.00 94.56 154 GLU A C 1
ATOM 1169 O O . GLU A 1 154 ? 3.956 -1.565 -12.895 1.00 94.56 154 GLU A O 1
ATOM 1174 N N . PRO A 1 155 ? 2.614 -3.101 -13.810 1.00 95.25 155 PRO A N 1
ATOM 1175 C CA . PRO A 1 155 ? 2.553 -3.930 -12.597 1.00 95.25 155 PRO A CA 1
ATOM 1176 C C . PRO A 1 155 ? 3.939 -4.341 -12.084 1.00 95.25 155 PRO A C 1
ATOM 1178 O O . PRO A 1 155 ? 4.171 -4.410 -10.874 1.00 95.25 155 PRO A O 1
ATOM 1181 N N . GLN A 1 156 ? 4.890 -4.537 -12.998 1.00 94.31 156 GLN A N 1
ATOM 1182 C CA . GLN A 1 156 ? 6.292 -4.789 -12.696 1.00 94.31 156 GLN A CA 1
ATOM 1183 C C . GLN A 1 156 ? 6.905 -3.712 -11.792 1.00 94.31 156 GLN A C 1
ATOM 1185 O O . GLN A 1 156 ? 7.779 -4.036 -10.998 1.00 94.31 156 GLN A O 1
ATOM 1190 N N . ALA A 1 157 ? 6.464 -2.452 -11.841 1.00 95.12 157 ALA A N 1
ATOM 1191 C CA . ALA A 1 157 ? 7.005 -1.393 -10.988 1.00 95.12 157 ALA A CA 1
ATOM 1192 C C . ALA A 1 157 ? 6.767 -1.652 -9.486 1.00 95.12 157 ALA A C 1
ATOM 1194 O O . ALA A 1 157 ? 7.468 -1.084 -8.648 1.00 95.12 157 ALA A O 1
ATOM 1195 N N . LEU A 1 158 ? 5.808 -2.522 -9.143 1.00 96.69 158 LEU A N 1
ATOM 1196 C CA . LEU A 1 158 ? 5.358 -2.759 -7.769 1.00 96.69 158 LEU A CA 1
ATOM 1197 C C . LEU A 1 158 ? 5.784 -4.119 -7.196 1.00 96.69 158 LEU A C 1
ATOM 1199 O O . LEU A 1 158 ? 5.537 -4.387 -6.023 1.00 96.69 158 LEU A O 1
ATOM 1203 N N . THR A 1 159 ? 6.411 -4.995 -7.985 1.00 95.69 159 THR A N 1
ATOM 1204 C CA . THR A 1 159 ? 6.776 -6.353 -7.545 1.00 95.69 159 THR A CA 1
ATOM 1205 C C . THR A 1 159 ? 8.067 -6.838 -8.184 1.00 95.69 159 THR A C 1
ATOM 1207 O O . THR A 1 159 ? 8.318 -6.547 -9.346 1.00 95.69 159 THR A O 1
ATOM 1210 N N . GLU A 1 160 ? 8.882 -7.618 -7.468 1.00 94.25 160 GLU A N 1
ATOM 1211 C CA . GLU A 1 160 ? 10.129 -8.218 -7.981 1.00 94.25 160 GLU A CA 1
ATOM 1212 C C . GLU A 1 160 ? 9.926 -9.163 -9.177 1.00 94.25 160 GLU A C 1
ATOM 1214 O O . GLU A 1 160 ? 10.857 -9.377 -9.957 1.00 94.25 160 GLU A O 1
ATOM 1219 N N . ASP A 1 161 ? 8.711 -9.682 -9.361 1.00 94.38 161 ASP A N 1
ATOM 1220 C CA . ASP A 1 161 ? 8.341 -10.482 -10.523 1.00 94.38 161 ASP A CA 1
ATOM 1221 C C . ASP A 1 161 ? 8.348 -9.633 -11.805 1.00 94.38 161 ASP A C 1
ATOM 1223 O O . ASP A 1 161 ? 7.471 -8.809 -12.058 1.00 94.38 161 ASP A O 1
ATOM 1227 N N . ARG A 1 162 ? 9.358 -9.856 -12.650 1.00 90.25 162 ARG A N 1
ATOM 1228 C CA . ARG A 1 162 ? 9.506 -9.164 -13.941 1.00 90.25 162 ARG A CA 1
ATOM 1229 C C . ARG A 1 162 ? 8.522 -9.637 -15.005 1.00 90.25 162 ARG A C 1
ATOM 1231 O O . ARG A 1 162 ? 8.414 -8.990 -16.039 1.00 90.25 162 ARG A O 1
ATOM 1238 N N . SER A 1 163 ? 7.861 -10.765 -14.771 1.00 93.56 163 SER A N 1
ATOM 1239 C CA . SER A 1 163 ? 6.820 -11.306 -15.640 1.00 93.56 163 SER A CA 1
ATOM 1240 C C . SER A 1 163 ? 5.412 -10.966 -15.154 1.00 93.56 163 SER A C 1
ATOM 1242 O O . SER A 1 163 ? 4.449 -11.516 -15.682 1.00 93.56 163 SER A O 1
ATOM 1244 N N . ALA A 1 164 ? 5.289 -10.071 -14.165 1.00 95.62 164 ALA A N 1
ATOM 1245 C CA . ALA A 1 164 ? 4.005 -9.622 -13.660 1.00 95.62 164 ALA A CA 1
ATOM 1246 C C . ALA A 1 164 ? 3.140 -9.073 -14.802 1.00 95.62 164 ALA A C 1
ATOM 1248 O O . ALA A 1 164 ? 3.512 -8.104 -15.460 1.00 95.62 164 ALA A O 1
ATOM 1249 N N . ASP A 1 165 ? 1.996 -9.715 -15.018 1.00 95.88 165 ASP A N 1
ATOM 1250 C CA . ASP A 1 165 ? 0.951 -9.226 -15.909 1.00 95.88 165 ASP A CA 1
ATOM 1251 C C . ASP A 1 165 ? -0.014 -8.316 -15.131 1.00 95.88 165 ASP A C 1
ATOM 1253 O O . ASP A 1 165 ? 0.120 -8.124 -13.917 1.00 95.88 165 ASP A O 1
ATOM 1257 N N . ARG A 1 166 ? -0.974 -7.735 -15.849 1.00 96.19 166 ARG A N 1
ATOM 1258 C CA . ARG A 1 166 ? -1.984 -6.819 -15.319 1.00 96.19 166 ARG A CA 1
ATOM 1259 C C . ARG A 1 166 ? -2.700 -7.412 -14.112 1.00 96.19 166 ARG A C 1
ATOM 1261 O O . ARG A 1 166 ? -3.223 -8.523 -14.184 1.00 96.19 166 ARG A O 1
ATOM 1268 N N . ASP A 1 167 ? -2.804 -6.618 -13.053 1.00 95.94 167 ASP A N 1
ATOM 1269 C CA . ASP A 1 167 ? -3.507 -6.983 -11.821 1.00 95.94 167 ASP A CA 1
ATOM 1270 C C . ASP A 1 167 ? -4.640 -5.986 -11.534 1.00 95.94 167 ASP A C 1
ATOM 1272 O O . ASP A 1 167 ? -4.476 -5.037 -10.761 1.00 95.94 167 ASP A O 1
ATOM 1276 N N . PRO A 1 168 ? -5.771 -6.101 -12.252 1.00 92.06 168 PRO A N 1
ATOM 1277 C CA . PRO A 1 168 ? -6.849 -5.134 -12.147 1.00 92.06 168 PRO A CA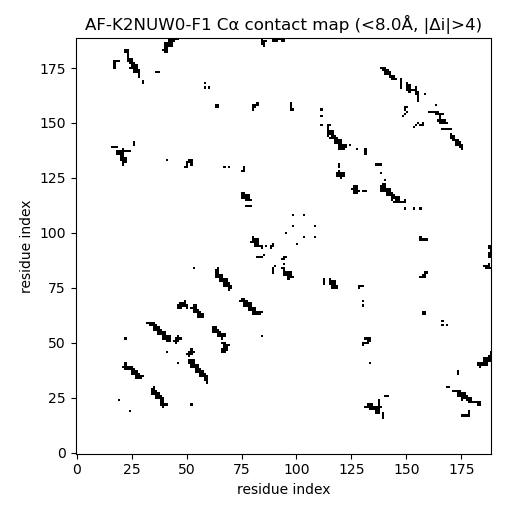 1
ATOM 1278 C C . PRO A 1 168 ? -7.437 -5.106 -10.737 1.00 92.06 168 PRO A C 1
ATOM 1280 O O . PRO A 1 168 ? -7.762 -6.130 -10.144 1.00 92.06 168 PRO A O 1
ATOM 1283 N N . ILE A 1 169 ? -7.655 -3.895 -10.228 1.00 94.88 169 ILE A N 1
ATOM 1284 C CA . ILE A 1 169 ? -8.436 -3.679 -9.013 1.00 94.88 169 ILE A CA 1
ATOM 1285 C C . ILE A 1 169 ? -9.454 -2.556 -9.241 1.00 94.88 169 ILE A C 1
ATOM 1287 O O . ILE A 1 169 ? -9.154 -1.591 -9.954 1.00 94.88 169 ILE A O 1
ATOM 1291 N N . PRO A 1 170 ? -10.653 -2.625 -8.637 1.00 93.69 170 PRO A N 1
ATOM 1292 C CA . PRO A 1 170 ? -11.585 -1.511 -8.663 1.00 93.69 170 PRO A CA 1
ATOM 1293 C C . PRO A 1 170 ? -11.057 -0.343 -7.826 1.00 93.69 170 PRO A C 1
ATOM 1295 O O . PRO A 1 170 ? -10.385 -0.516 -6.807 1.00 93.69 170 PRO A O 1
ATOM 1298 N N . ARG A 1 171 ? -11.444 0.876 -8.206 1.00 94.75 171 ARG A N 1
ATOM 1299 C CA . ARG A 1 171 ? -11.287 2.041 -7.333 1.00 94.75 171 ARG A CA 1
ATOM 1300 C C . ARG A 1 171 ? -12.308 1.945 -6.201 1.00 94.75 171 ARG A C 1
ATOM 1302 O O . ARG A 1 171 ? -13.507 1.875 -6.459 1.00 94.75 171 ARG A O 1
ATOM 1309 N N . GLY A 1 172 ? -11.853 1.989 -4.953 1.00 95.12 172 GLY A N 1
ATOM 1310 C CA . GLY A 1 172 ? -12.753 1.852 -3.812 1.00 95.12 172 GLY A CA 1
ATOM 1311 C C . GLY A 1 172 ? -12.134 2.216 -2.470 1.00 95.12 172 GLY A C 1
ATOM 1312 O O . GLY A 1 172 ? -10.953 2.549 -2.367 1.00 95.12 172 GLY A O 1
ATOM 1313 N N . ILE A 1 173 ? -12.980 2.164 -1.440 1.00 97.56 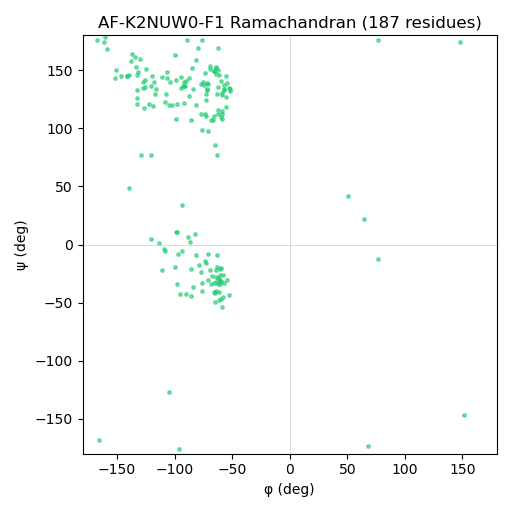173 ILE A N 1
ATOM 1314 C CA . ILE A 1 173 ? -12.598 2.374 -0.044 1.00 97.56 173 ILE A CA 1
ATOM 1315 C C . ILE A 1 173 ? -12.410 1.015 0.612 1.00 97.56 173 ILE A C 1
ATOM 1317 O O . ILE A 1 173 ? -13.354 0.231 0.703 1.00 97.56 173 ILE A O 1
ATOM 1321 N N . PHE A 1 174 ? -11.210 0.775 1.126 1.00 98.19 174 PHE A N 1
ATOM 1322 C CA . PHE A 1 174 ? -10.929 -0.370 1.974 1.00 98.19 174 PHE A CA 1
ATOM 1323 C C . PHE A 1 174 ? -11.391 -0.036 3.392 1.00 98.19 174 PHE A C 1
ATOM 1325 O O . PHE A 1 174 ? -10.935 0.938 3.998 1.00 98.19 174 PHE A O 1
ATOM 1332 N N . ARG A 1 175 ? -12.325 -0.826 3.924 1.00 98.19 175 ARG A N 1
ATOM 1333 C CA . ARG A 1 175 ? -12.902 -0.609 5.259 1.00 98.19 175 ARG A CA 1
ATOM 1334 C C . ARG A 1 175 ? -12.231 -1.509 6.276 1.00 98.19 175 ARG A C 1
ATOM 1336 O O . ARG A 1 175 ? -11.952 -2.665 5.964 1.00 98.19 175 ARG A O 1
ATOM 1343 N N . LEU A 1 176 ? -12.005 -1.004 7.487 1.00 98.06 176 LEU A N 1
ATOM 1344 C CA . LEU A 1 176 ? -11.543 -1.823 8.601 1.00 98.06 176 LEU A CA 1
ATOM 1345 C C . LEU A 1 176 ? -12.607 -2.881 8.915 1.00 98.06 176 LEU A C 1
ATOM 1347 O O . LEU A 1 176 ? -13.710 -2.560 9.348 1.00 98.06 176 LEU A O 1
ATOM 1351 N N . THR A 1 177 ? -12.282 -4.148 8.669 1.00 97.19 177 THR A N 1
ATOM 1352 C CA . THR A 1 177 ? -13.222 -5.271 8.852 1.00 97.19 177 THR A CA 1
ATOM 1353 C C . THR A 1 177 ? -12.829 -6.173 10.007 1.00 97.19 177 THR A C 1
ATOM 1355 O O . THR A 1 177 ? -13.668 -6.891 10.550 1.00 97.19 177 THR A O 1
ATOM 1358 N N . LYS A 1 178 ? -11.551 -6.156 10.391 1.00 97.06 178 LYS A N 1
ATOM 1359 C CA . LYS A 1 178 ? -11.031 -7.016 11.445 1.00 97.06 178 LYS A CA 1
ATOM 1360 C C . LYS A 1 178 ? -9.844 -6.368 12.143 1.00 97.06 178 LYS A C 1
ATOM 1362 O O . LYS A 1 178 ? -8.990 -5.751 11.516 1.00 97.06 178 LYS A O 1
ATOM 1367 N N . CYS A 1 179 ? -9.778 -6.599 13.448 1.00 97.69 179 CYS A N 1
ATOM 1368 C CA . CYS A 1 179 ? -8.600 -6.358 14.262 1.00 97.69 179 CYS A CA 1
ATOM 1369 C C . CYS A 1 179 ? -8.003 -7.709 14.660 1.00 97.69 179 CYS A C 1
ATOM 1371 O O . CYS A 1 179 ? -8.687 -8.554 15.242 1.00 97.69 179 CYS A O 1
ATOM 1373 N N . LEU A 1 180 ? -6.736 -7.934 14.325 1.00 97.81 180 LEU A N 1
ATOM 1374 C CA . LEU A 1 180 ? -5.997 -9.113 14.766 1.00 97.81 180 LEU A CA 1
ATOM 1375 C C . LEU A 1 180 ? -5.845 -9.095 16.295 1.00 97.81 180 LEU A C 1
ATOM 1377 O O . LEU A 1 180 ? -5.826 -8.030 16.917 1.00 97.81 180 LEU A O 1
ATOM 1381 N N . SER A 1 181 ? -5.734 -10.267 16.922 1.00 97.12 181 SER A N 1
ATOM 1382 C CA . SER A 1 181 ? -5.451 -10.372 18.362 1.00 97.12 181 SER A CA 1
ATOM 1383 C C . SER A 1 181 ? -4.057 -9.846 18.709 1.00 97.12 181 SER A C 1
ATOM 1385 O O . SER A 1 181 ? -3.877 -9.233 19.755 1.00 97.12 181 SER A O 1
ATOM 1387 N N . GLU A 1 182 ? -3.109 -10.024 17.794 1.00 97.00 182 GLU A N 1
ATOM 1388 C CA . GLU A 1 182 ? -1.719 -9.589 17.889 1.00 97.00 182 GLU A CA 1
ATOM 1389 C C . GLU A 1 182 ? -1.249 -9.005 16.553 1.00 97.00 182 GLU A C 1
ATOM 1391 O O . GLU A 1 182 ? -1.843 -9.273 15.503 1.00 97.00 182 GLU A O 1
ATOM 1396 N N . ALA A 1 183 ? -0.209 -8.174 16.599 1.00 97.06 183 ALA A N 1
ATOM 1397 C CA . ALA A 1 183 ? 0.422 -7.661 15.391 1.00 97.06 183 ALA A CA 1
ATOM 1398 C C . ALA A 1 183 ? 1.059 -8.808 14.597 1.00 97.06 183 ALA A C 1
ATOM 1400 O O . ALA A 1 183 ? 1.475 -9.825 15.160 1.00 97.06 183 ALA A O 1
ATOM 1401 N N . ARG A 1 184 ? 1.173 -8.635 13.278 1.00 96.81 184 ARG A N 1
ATOM 1402 C CA . ARG A 1 184 ? 1.943 -9.573 12.453 1.00 96.81 184 ARG A CA 1
ATOM 1403 C C . ARG A 1 184 ? 3.420 -9.560 12.889 1.00 96.81 184 ARG A C 1
ATOM 1405 O O . ARG A 1 184 ? 3.896 -8.515 13.336 1.00 96.81 184 ARG A O 1
ATOM 1412 N N . PRO A 1 185 ? 4.158 -10.677 12.739 1.00 96.81 185 PRO A N 1
ATOM 1413 C CA . PRO A 1 185 ? 5.585 -10.701 13.039 1.00 96.81 185 PRO A CA 1
ATOM 1414 C C . PRO A 1 185 ? 6.325 -9.587 12.304 1.00 96.81 185 PRO A C 1
ATOM 1416 O O . PRO A 1 185 ? 6.109 -9.388 11.107 1.00 96.81 185 PRO A O 1
ATOM 1419 N N . ALA A 1 186 ? 7.197 -8.888 13.028 1.00 97.44 186 ALA A N 1
ATOM 1420 C CA . ALA A 1 186 ? 7.921 -7.755 12.480 1.00 97.44 186 ALA A CA 1
ATOM 1421 C C . ALA A 1 186 ? 8.844 -8.177 11.321 1.00 97.44 186 ALA A C 1
ATOM 1423 O O . ALA A 1 186 ? 9.636 -9.127 11.438 1.00 97.44 186 ALA A O 1
ATOM 1424 N N . ALA A 1 187 ? 8.721 -7.448 10.215 1.00 97.88 187 ALA A N 1
ATOM 1425 C CA . ALA A 1 187 ? 9.521 -7.562 9.010 1.00 97.88 187 ALA A CA 1
ATOM 1426 C C . ALA A 1 187 ? 10.874 -6.855 9.163 1.00 97.88 187 ALA A C 1
ATOM 1428 O O . ALA A 1 187 ? 11.103 -6.127 10.128 1.00 97.88 187 ALA A O 1
ATOM 1429 N N . TYR A 1 188 ? 11.769 -7.094 8.213 1.00 97.06 188 TYR A N 1
ATOM 1430 C CA . TYR A 1 188 ? 13.104 -6.525 8.214 1.00 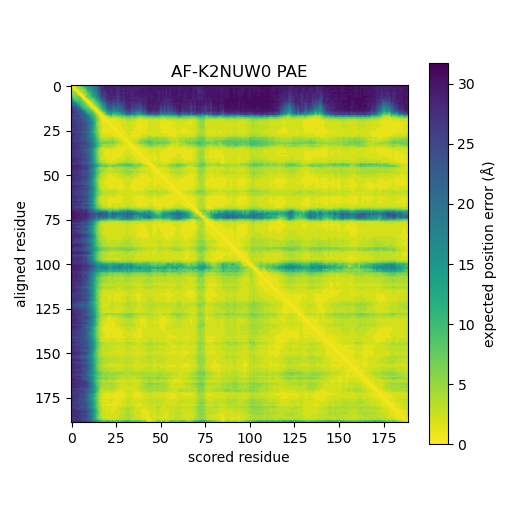97.06 188 TYR A CA 1
ATOM 1431 C C . TYR A 1 188 ? 13.144 -5.073 7.681 1.00 97.06 188 TYR A C 1
ATOM 1433 O O . TYR A 1 188 ? 12.253 -4.658 6.931 1.00 97.06 188 TYR A O 1
ATOM 1441 N N . PRO A 1 189 ? 14.199 -4.311 8.024 1.00 83.38 189 PRO A N 1
ATOM 1442 C CA . PRO A 1 189 ? 15.134 -4.639 9.095 1.00 83.38 189 PRO A CA 1
ATOM 1443 C C . PRO A 1 189 ? 14.416 -4.639 10.437 1.00 83.38 189 PRO A C 1
ATOM 1445 O O . PRO A 1 189 ? 13.452 -3.855 10.615 1.00 83.38 189 PRO A O 1
#